Protein AF-A0A2G8L3Y7-F1 (afdb_monomer)

Sequence (265 aa):
MNGTETIDLSPLVQKRGYYIAPSMVDGVGITFVNLCRPLNPIEGTLCPPNAAVCHMKDGKPQLSLETMPILIVAITSLSPDLGDLSSLGRIDEDPQIGADGNVFIKYTNGEKCLEDAKRNISSIIQFRCQRGEEKGQPTLISYDNCTYTFEWSTYVVCPPAATTDGKGCIYRNDVMEYLFDLNALAQKTYKMNPATGKEVSLQLCGTVPAKESSECSGAAVCLKEGSSAVSLGQKSSQEFSFEGGTLRVSYSGGSACPHGRSGIG

pLDDT: mean 80.62, std 17.71, range [33.38, 97.19]

Solvent-accessible surface area (backbone atoms only — not comparable to full-atom values): 15329 Å² total; per-residue (Å²): 131,80,94,74,83,80,79,68,64,68,90,68,38,51,91,66,55,64,45,67,28,55,60,76,47,97,64,71,45,47,30,38,38,38,44,103,44,50,49,49,88,50,89,96,55,72,65,49,86,64,24,17,25,34,34,26,53,72,47,70,68,91,64,60,99,80,74,83,83,92,71,90,82,71,60,90,80,78,65,93,79,71,56,70,42,44,28,35,6,19,83,80,55,75,77,42,70,44,99,88,67,45,41,34,37,51,24,39,80,22,40,66,22,90,93,40,74,90,42,51,14,23,28,36,41,40,49,38,65,34,69,36,80,60,73,59,57,46,29,33,66,47,74,55,95,53,32,39,35,24,44,27,48,14,25,70,72,38,74,90,48,72,46,68,76,88,66,76,42,40,48,36,32,62,30,45,63,45,74,48,80,38,50,82,57,42,74,48,74,45,78,44,67,92,46,95,71,33,40,36,40,37,14,50,91,34,52,43,67,60,88,78,37,77,64,24,61,61,10,16,26,32,40,35,46,85,93,47,56,42,16,54,7,22,43,90,48,58,43,80,49,77,56,97,92,40,82,45,76,38,31,39,85,37,56,86,52,98,77,81,58,90,73,90,91

Structure (mmCIF, N/CA/C/O backbone):
data_AF-A0A2G8L3Y7-F1
#
_entry.id   AF-A0A2G8L3Y7-F1
#
loop_
_atom_site.group_PDB
_atom_site.id
_atom_site.type_symbol
_atom_site.label_atom_id
_atom_site.label_alt_id
_atom_site.label_comp_id
_atom_site.label_asym_id
_atom_site.label_entity_id
_atom_site.label_seq_id
_atom_site.pdbx_PDB_ins_code
_atom_site.Cartn_x
_atom_site.Cartn_y
_atom_site.Cartn_z
_atom_site.occupancy
_atom_site.B_iso_or_equiv
_atom_site.auth_seq_id
_atom_site.auth_comp_id
_atom_site.auth_asym_id
_atom_site.auth_atom_id
_atom_site.pdbx_PDB_model_num
ATOM 1 N N . MET A 1 1 ? 5.667 -22.820 3.999 1.00 39.72 1 MET A N 1
ATOM 2 C CA . MET A 1 1 ? 4.926 -21.544 3.985 1.00 39.72 1 MET A CA 1
ATOM 3 C C . MET A 1 1 ? 3.469 -21.879 3.721 1.00 39.72 1 MET A C 1
ATOM 5 O O . MET A 1 1 ? 3.191 -22.523 2.718 1.00 39.72 1 MET A O 1
ATOM 9 N N . ASN A 1 2 ? 2.578 -21.595 4.675 1.00 34.28 2 ASN A N 1
ATOM 10 C CA . ASN A 1 2 ? 1.141 -21.838 4.520 1.00 34.28 2 ASN A CA 1
ATOM 11 C C . ASN A 1 2 ? 0.585 -20.840 3.493 1.00 34.28 2 ASN A C 1
ATOM 13 O O . ASN A 1 2 ? 0.749 -19.636 3.656 1.00 34.28 2 ASN A O 1
ATOM 17 N N . GLY A 1 3 ? -0.016 -21.349 2.418 1.00 40.47 3 GLY A N 1
ATOM 18 C CA . GLY A 1 3 ? -0.389 -20.587 1.223 1.00 40.47 3 GLY A CA 1
ATOM 19 C C . GLY A 1 3 ? -1.645 -19.722 1.350 1.00 40.47 3 GLY A C 1
ATOM 20 O O . GLY A 1 3 ? -2.579 -19.914 0.581 1.00 40.47 3 GLY A O 1
ATOM 21 N N . THR A 1 4 ? -1.678 -18.772 2.286 1.00 51.69 4 THR A N 1
ATOM 22 C CA . THR A 1 4 ? -2.771 -17.778 2.381 1.00 51.69 4 THR A CA 1
ATOM 23 C C . THR A 1 4 ? -2.302 -16.341 2.612 1.00 51.69 4 THR A C 1
ATOM 25 O O . THR A 1 4 ? -3.139 -15.459 2.776 1.00 51.69 4 THR A O 1
ATOM 28 N N . GLU A 1 5 ? -0.996 -16.067 2.628 1.00 63.28 5 GLU A N 1
ATOM 29 C CA . GLU A 1 5 ? -0.499 -14.690 2.724 1.00 63.28 5 GLU A CA 1
ATOM 30 C C . GLU A 1 5 ? -0.587 -14.012 1.352 1.00 63.28 5 GLU A C 1
ATOM 32 O O . GLU A 1 5 ? 0.211 -14.263 0.451 1.00 63.28 5 GLU A O 1
ATOM 37 N N . THR A 1 6 ? -1.611 -13.179 1.177 1.00 74.25 6 THR A N 1
ATOM 38 C CA . THR A 1 6 ? -1.764 -12.304 0.012 1.00 74.25 6 THR A CA 1
ATOM 39 C C . THR A 1 6 ? -0.993 -11.008 0.242 1.00 74.25 6 THR A C 1
ATOM 41 O O . THR A 1 6 ? -1.177 -10.367 1.275 1.00 74.25 6 THR A O 1
ATOM 44 N N . ILE A 1 7 ? -0.170 -10.597 -0.722 1.00 83.69 7 ILE A N 1
ATOM 45 C CA . ILE A 1 7 ? 0.592 -9.343 -0.660 1.00 83.69 7 ILE A CA 1
ATOM 46 C C . ILE A 1 7 ? -0.149 -8.281 -1.473 1.00 83.69 7 ILE A C 1
ATOM 48 O O . ILE A 1 7 ? -0.337 -8.443 -2.678 1.00 83.69 7 ILE A O 1
ATOM 52 N N . ASP A 1 8 ? -0.565 -7.197 -0.819 1.00 86.12 8 ASP A N 1
ATOM 53 C CA . ASP A 1 8 ? -1.252 -6.083 -1.474 1.00 86.12 8 ASP A CA 1
ATOM 54 C C . ASP A 1 8 ? -0.277 -4.945 -1.806 1.00 86.12 8 ASP A C 1
ATOM 56 O O . ASP A 1 8 ? 0.196 -4.225 -0.928 1.00 86.12 8 ASP A O 1
ATOM 60 N N . LEU A 1 9 ? -0.002 -4.756 -3.100 1.00 90.88 9 LEU A N 1
ATOM 61 C CA . LEU A 1 9 ? 0.868 -3.689 -3.610 1.00 90.88 9 LEU A CA 1
ATOM 62 C C . LEU A 1 9 ? 0.131 -2.359 -3.845 1.00 90.88 9 LEU A C 1
ATOM 64 O O . LEU A 1 9 ? 0.763 -1.363 -4.211 1.00 90.88 9 LEU A O 1
ATOM 68 N N . SER A 1 10 ? -1.183 -2.297 -3.604 1.00 90.38 10 SER A N 1
ATOM 69 C CA . SER A 1 10 ? -1.997 -1.081 -3.755 1.00 90.38 10 SER A CA 1
ATOM 70 C C . SER A 1 10 ? -1.432 0.165 -3.053 1.00 90.38 10 SER A C 1
ATOM 72 O O . SER A 1 10 ? -1.547 1.256 -3.624 1.00 90.38 10 SER A O 1
ATOM 74 N N . PRO A 1 11 ? -0.776 0.078 -1.874 1.00 89.25 11 PRO A N 1
ATOM 75 C CA . PRO A 1 11 ? -0.165 1.243 -1.230 1.00 89.25 11 PRO A CA 1
ATOM 76 C C . PRO A 1 11 ? 0.933 1.931 -2.054 1.00 89.25 11 PRO A C 1
ATOM 78 O O . PRO A 1 11 ? 1.210 3.113 -1.817 1.00 89.25 11 PRO A O 1
ATOM 81 N N . LEU A 1 12 ? 1.550 1.217 -3.000 1.00 92.75 12 LEU A N 1
ATOM 82 C CA . LEU A 1 12 ? 2.593 1.720 -3.899 1.00 92.75 12 LEU A CA 1
ATOM 83 C C . LEU A 1 12 ? 2.031 2.238 -5.231 1.00 92.75 12 LEU A C 1
ATOM 85 O O . LEU A 1 12 ? 2.777 2.734 -6.064 1.00 92.75 12 LEU A O 1
ATOM 89 N N . VAL A 1 13 ? 0.724 2.140 -5.470 1.00 93.69 13 VAL A N 1
ATOM 90 C CA . VAL A 1 13 ? 0.108 2.626 -6.711 1.00 93.69 13 VAL A CA 1
ATOM 91 C C . VAL A 1 13 ? -0.055 4.148 -6.652 1.00 93.69 13 VAL A C 1
ATOM 93 O O . VAL A 1 13 ? -0.793 4.673 -5.811 1.00 93.69 13 VAL A O 1
ATOM 96 N N . GLN A 1 14 ? 0.556 4.885 -7.588 1.00 90.19 14 GLN A N 1
ATOM 97 C CA . GLN A 1 14 ? 0.377 6.338 -7.669 1.00 90.19 14 GLN A CA 1
ATOM 98 C C . GLN A 1 14 ? -0.938 6.678 -8.358 1.00 90.19 14 GLN A C 1
ATOM 100 O O . GLN A 1 14 ? -1.087 6.588 -9.582 1.00 90.19 14 GLN A O 1
ATOM 105 N N . LYS A 1 15 ? -1.911 7.127 -7.559 1.00 90.00 15 LYS A N 1
ATOM 106 C CA . LYS A 1 15 ? -3.178 7.670 -8.073 1.00 90.00 15 LYS A CA 1
ATOM 107 C C . LYS A 1 15 ? -3.017 9.056 -8.698 1.00 90.00 15 LYS A C 1
ATOM 109 O O . LYS A 1 15 ? -3.852 9.444 -9.511 1.00 90.00 15 LYS A O 1
ATOM 114 N N . ARG A 1 16 ? -1.970 9.785 -8.302 1.00 85.56 16 ARG A N 1
ATOM 115 C CA . ARG A 1 16 ? -1.547 11.088 -8.828 1.00 85.56 16 ARG A CA 1
ATOM 116 C C . ARG A 1 16 ? -0.018 11.087 -8.907 1.00 85.56 16 ARG A C 1
ATOM 118 O O . ARG A 1 16 ? 0.613 10.527 -8.020 1.00 85.56 16 ARG A O 1
ATOM 125 N N . GLY A 1 17 ? 0.563 11.696 -9.937 1.00 85.31 17 GLY A N 1
ATOM 126 C CA . GLY A 1 17 ? 2.020 11.722 -10.121 1.00 85.31 17 GLY A CA 1
ATOM 127 C C . GLY A 1 17 ? 2.614 10.368 -10.528 1.00 85.31 17 GLY A C 1
ATOM 128 O O . GLY A 1 17 ? 1.961 9.570 -11.201 1.00 85.31 17 GLY A O 1
ATOM 129 N N . TYR A 1 18 ? 3.864 10.130 -10.150 1.00 90.25 18 TYR A N 1
ATOM 130 C CA . TYR A 1 18 ? 4.679 8.986 -10.565 1.00 90.25 18 TYR A CA 1
ATOM 131 C C . TYR A 1 18 ? 5.884 8.849 -9.627 1.00 90.25 18 TYR A C 1
ATOM 133 O O . TYR A 1 18 ? 6.220 9.790 -8.907 1.00 90.25 18 TYR A O 1
ATOM 141 N N . TYR A 1 19 ? 6.550 7.697 -9.649 1.00 92.00 19 TYR A N 1
ATOM 142 C CA . TYR A 1 19 ? 7.871 7.551 -9.043 1.00 92.00 19 TYR A CA 1
ATOM 143 C C . TYR A 1 19 ? 8.955 7.907 -10.049 1.00 92.00 19 TYR A C 1
ATOM 145 O O . TYR A 1 19 ? 8.815 7.622 -11.237 1.00 92.00 19 TYR A O 1
ATOM 153 N N . ILE A 1 20 ? 10.043 8.492 -9.558 1.00 89.38 20 ILE A N 1
ATOM 154 C CA . ILE A 1 20 ? 11.293 8.617 -10.303 1.00 89.38 20 ILE A CA 1
ATOM 155 C C . ILE A 1 20 ? 12.181 7.458 -9.863 1.00 89.38 20 ILE A C 1
ATOM 157 O O . ILE A 1 20 ? 12.337 7.241 -8.663 1.00 89.38 20 ILE A O 1
ATOM 161 N N . ALA A 1 21 ? 12.735 6.721 -10.822 1.00 90.19 21 ALA A N 1
ATOM 162 C CA . ALA A 1 21 ? 13.678 5.646 -10.560 1.00 90.19 21 ALA A CA 1
ATOM 163 C C . ALA A 1 21 ? 15.109 6.111 -10.865 1.00 90.19 21 ALA A C 1
ATOM 165 O O . ALA A 1 21 ? 15.452 6.250 -12.046 1.00 90.19 21 ALA A O 1
ATOM 166 N N . PRO A 1 22 ? 15.948 6.364 -9.842 1.00 84.75 22 PRO A N 1
ATOM 167 C CA . PRO A 1 22 ? 17.362 6.657 -10.045 1.00 84.75 22 PRO A CA 1
ATOM 168 C C . PRO A 1 22 ? 18.069 5.486 -10.730 1.00 84.75 22 PRO A C 1
ATOM 170 O O . PRO A 1 22 ? 17.705 4.329 -10.514 1.00 84.75 22 PRO A O 1
ATOM 173 N N . SER A 1 23 ? 19.089 5.780 -11.536 1.00 83.31 23 SER A N 1
ATOM 174 C CA . SER A 1 23 ? 19.912 4.758 -12.185 1.00 83.31 23 SER A CA 1
ATOM 175 C C . SER A 1 23 ? 21.199 4.513 -11.412 1.00 83.31 23 SER A C 1
ATOM 177 O O . SER A 1 23 ? 21.946 5.451 -11.145 1.00 83.31 23 SER A O 1
ATOM 179 N N . MET A 1 24 ? 21.463 3.245 -11.093 1.00 79.94 24 MET A N 1
ATOM 180 C CA . MET A 1 24 ? 22.766 2.771 -10.605 1.00 79.94 24 MET A CA 1
ATOM 181 C C . MET A 1 24 ? 23.693 2.353 -11.754 1.00 79.94 24 MET A C 1
ATOM 183 O O . MET A 1 24 ? 24.861 2.051 -11.528 1.00 79.94 24 MET A O 1
ATOM 187 N N . VAL A 1 25 ? 23.170 2.311 -12.982 1.00 70.94 25 VAL A N 1
ATOM 188 C CA . VAL A 1 25 ? 23.925 2.047 -14.209 1.00 70.94 25 VAL A CA 1
ATOM 189 C C . VAL A 1 25 ? 24.298 3.396 -14.823 1.00 70.94 25 VAL A C 1
ATOM 191 O O . VAL A 1 25 ? 23.430 4.267 -14.936 1.00 70.94 25 VAL A O 1
ATOM 194 N N . ASP A 1 26 ? 25.565 3.584 -15.198 1.00 55.31 26 ASP A N 1
ATOM 195 C CA . ASP A 1 26 ? 26.056 4.827 -15.805 1.00 55.31 26 ASP A CA 1
ATOM 196 C C . ASP A 1 26 ? 25.200 5.217 -17.025 1.00 55.31 26 ASP A C 1
ATOM 198 O O . ASP A 1 26 ? 25.191 4.536 -18.050 1.00 55.31 26 ASP A O 1
ATOM 202 N N . GLY A 1 27 ? 24.445 6.312 -16.901 1.00 59.56 27 GLY A N 1
ATOM 203 C CA . GLY A 1 27 ? 23.528 6.785 -17.936 1.00 59.56 27 GLY A CA 1
ATOM 204 C C . GLY A 1 27 ? 22.678 7.960 -17.455 1.00 59.56 27 GLY A C 1
ATOM 205 O O . GLY A 1 27 ? 21.934 7.854 -16.483 1.00 59.56 27 GLY A O 1
ATOM 206 N N . VAL A 1 28 ? 22.796 9.102 -18.133 1.00 59.38 28 VAL A N 1
ATOM 207 C CA . VAL A 1 28 ? 22.043 10.332 -17.841 1.00 59.38 28 VAL A CA 1
ATOM 208 C C . VAL A 1 28 ? 20.642 10.203 -18.445 1.00 59.38 28 VAL A C 1
ATOM 210 O O . VAL A 1 28 ? 20.387 10.644 -19.562 1.00 59.38 28 VAL A O 1
ATOM 213 N N . GLY A 1 29 ? 19.735 9.550 -17.723 1.00 69.00 29 GLY A N 1
ATOM 214 C CA . GLY A 1 29 ? 18.331 9.447 -18.114 1.00 69.00 29 GLY A CA 1
ATOM 215 C C . GLY A 1 29 ? 17.416 9.347 -16.901 1.00 69.00 29 GLY A C 1
ATOM 216 O O . GLY A 1 29 ? 17.782 8.769 -15.878 1.00 69.00 29 GLY A O 1
ATOM 217 N N . ILE A 1 30 ? 16.223 9.931 -17.004 1.00 77.94 30 ILE A N 1
ATOM 218 C CA . ILE A 1 30 ? 15.225 9.923 -15.928 1.00 77.94 30 ILE A CA 1
ATOM 219 C C . ILE A 1 30 ? 14.159 8.894 -16.282 1.00 77.94 30 ILE A C 1
ATOM 221 O O . ILE A 1 30 ? 13.549 8.969 -17.349 1.00 77.94 30 ILE A O 1
ATOM 225 N N . THR A 1 31 ? 13.921 7.941 -15.382 1.00 87.38 31 THR A N 1
ATOM 226 C CA . THR A 1 31 ? 12.883 6.926 -15.567 1.00 87.38 31 THR A CA 1
ATOM 227 C C . THR A 1 31 ? 11.709 7.195 -14.641 1.00 87.38 31 THR A C 1
ATOM 229 O O . THR A 1 31 ? 11.889 7.389 -13.440 1.00 87.38 31 THR A O 1
ATOM 232 N N . PHE A 1 32 ? 10.507 7.170 -15.201 1.00 91.12 32 PHE A N 1
ATOM 233 C CA . PHE A 1 32 ? 9.248 7.314 -14.490 1.00 91.12 32 PHE A CA 1
ATOM 234 C C . PHE A 1 32 ? 8.541 5.968 -14.408 1.00 91.12 32 PHE A C 1
ATOM 236 O O . PHE A 1 32 ? 8.448 5.242 -15.402 1.00 91.12 32 PHE A O 1
ATOM 243 N N . VAL A 1 33 ? 8.028 5.649 -13.224 1.00 93.94 33 VAL A N 1
ATOM 244 C CA . VAL A 1 33 ? 7.410 4.355 -12.922 1.00 93.94 33 VAL A CA 1
ATOM 245 C C . VAL A 1 33 ? 6.074 4.566 -12.219 1.00 93.94 33 VAL A C 1
ATOM 247 O O . VAL A 1 33 ? 5.949 5.395 -11.313 1.00 93.94 33 VAL A O 1
ATOM 250 N N . ASN A 1 34 ? 5.074 3.781 -12.607 1.00 94.38 34 ASN A N 1
ATOM 251 C CA . ASN A 1 34 ? 3.876 3.543 -11.810 1.00 94.38 34 ASN A CA 1
ATOM 252 C C . ASN A 1 34 ? 3.645 2.035 -11.636 1.00 94.38 34 ASN A C 1
ATOM 254 O O . ASN A 1 34 ? 4.204 1.226 -12.374 1.00 94.38 34 ASN A O 1
ATOM 258 N N . LEU A 1 35 ? 2.825 1.669 -10.652 1.00 93.88 35 LEU A N 1
ATOM 259 C CA . LEU A 1 35 ? 2.487 0.283 -10.331 1.00 93.88 35 LEU A CA 1
ATOM 260 C C . LEU A 1 35 ? 1.049 -0.045 -10.699 1.00 93.88 35 LEU A C 1
ATOM 262 O O . LEU A 1 35 ? 0.155 0.726 -10.368 1.00 93.88 35 LEU A O 1
ATOM 266 N N . CYS A 1 36 ? 0.825 -1.202 -11.328 1.00 91.75 36 CYS A N 1
ATOM 267 C CA . CYS A 1 36 ? -0.504 -1.782 -11.597 1.00 91.75 36 CYS A CA 1
ATOM 268 C C . CYS A 1 36 ? -1.502 -0.852 -12.324 1.00 91.75 36 CYS A C 1
ATOM 270 O O . CYS A 1 36 ? -2.703 -1.114 -12.357 1.00 91.75 36 CYS A O 1
ATOM 272 N N . ARG A 1 37 ? -1.026 0.256 -12.899 1.00 93.56 37 ARG A N 1
ATOM 273 C CA . ARG A 1 37 ? -1.785 1.206 -13.718 1.00 93.56 37 ARG A CA 1
ATOM 274 C C . ARG A 1 37 ? -0.830 2.026 -14.591 1.00 93.56 37 ARG A C 1
ATOM 276 O O . ARG A 1 37 ? 0.333 2.192 -14.208 1.00 93.56 37 ARG A O 1
ATOM 283 N N . PRO A 1 38 ? -1.292 2.560 -15.731 1.00 94.06 38 PRO A N 1
ATOM 284 C CA . PRO A 1 38 ? -0.479 3.460 -16.535 1.00 94.06 38 PRO A CA 1
ATOM 285 C C . PRO A 1 38 ? 0.032 4.665 -15.739 1.00 94.06 38 PRO A C 1
ATOM 287 O O . PRO A 1 38 ? -0.554 5.074 -14.724 1.00 94.06 38 PRO A O 1
ATOM 290 N N . LEU A 1 39 ? 1.118 5.260 -16.225 1.00 91.69 39 LEU A N 1
ATOM 291 C CA . LEU A 1 39 ? 1.618 6.534 -15.729 1.00 91.69 39 LEU A CA 1
ATOM 292 C C . LEU A 1 39 ? 0.518 7.591 -15.809 1.00 91.69 39 LEU A C 1
ATOM 294 O O . LEU A 1 39 ? -0.228 7.681 -16.786 1.00 91.69 39 LEU A O 1
ATOM 298 N N . ASN A 1 40 ? 0.416 8.394 -14.753 1.00 88.88 40 ASN A N 1
ATOM 299 C CA . ASN A 1 40 ? -0.399 9.597 -14.817 1.00 88.88 40 ASN A CA 1
ATOM 300 C C . ASN A 1 40 ? 0.270 10.605 -15.769 1.00 88.88 40 ASN A C 1
ATOM 302 O O . ASN A 1 40 ? 1.488 10.531 -15.953 1.00 88.88 40 ASN A O 1
ATOM 306 N N . PRO A 1 41 ? -0.494 11.548 -16.352 1.00 82.44 41 PRO A N 1
ATOM 307 C CA . PRO A 1 41 ? 0.077 12.599 -17.186 1.00 82.44 41 PRO A CA 1
ATOM 308 C C . PRO A 1 41 ? 1.224 13.315 -16.471 1.00 82.44 41 PRO A C 1
ATOM 310 O O . PRO A 1 41 ? 1.110 13.664 -15.294 1.00 82.44 41 PRO A O 1
ATOM 313 N N . ILE A 1 42 ? 2.320 13.512 -17.195 1.00 77.31 42 ILE A N 1
ATOM 314 C CA . ILE A 1 42 ? 3.513 14.201 -16.716 1.00 77.31 42 ILE A CA 1
ATOM 315 C C . ILE A 1 42 ? 3.482 15.602 -17.321 1.00 77.31 42 ILE A C 1
ATOM 317 O O . ILE A 1 42 ? 3.323 15.753 -18.530 1.00 77.31 42 ILE A O 1
ATOM 321 N N . GLU A 1 43 ? 3.572 16.640 -16.492 1.00 71.88 43 GLU A N 1
ATOM 322 C CA . GLU A 1 43 ? 3.513 18.010 -17.000 1.00 71.88 43 GLU A CA 1
ATOM 323 C C . GLU A 1 43 ? 4.680 18.295 -17.949 1.00 71.88 43 GLU A C 1
ATOM 325 O O . GLU A 1 43 ? 5.835 17.982 -17.665 1.00 71.88 43 GLU A O 1
ATOM 330 N N . GLY A 1 44 ? 4.358 18.887 -19.098 1.00 65.00 44 GLY A N 1
ATOM 331 C CA . GLY A 1 44 ? 5.333 19.231 -20.126 1.00 65.00 44 GLY A CA 1
ATOM 332 C C . GLY A 1 44 ? 5.794 18.061 -20.995 1.00 65.00 44 GLY A C 1
ATOM 333 O O . GLY A 1 44 ? 6.449 18.323 -21.994 1.00 65.00 44 GLY A O 1
ATOM 334 N N . THR A 1 45 ? 5.442 16.806 -20.689 1.00 67.94 45 THR A N 1
ATOM 335 C CA . THR A 1 45 ? 5.926 15.647 -21.451 1.00 67.94 45 THR A CA 1
ATOM 336 C C . THR A 1 45 ? 4.802 14.706 -21.897 1.00 67.94 45 THR A C 1
ATOM 338 O O . THR A 1 45 ? 3.701 14.705 -21.346 1.00 67.94 45 THR A O 1
ATOM 341 N N . LEU A 1 46 ? 5.066 13.889 -22.923 1.00 71.69 46 LEU A N 1
ATOM 342 C CA . LEU A 1 46 ? 4.118 12.899 -23.438 1.00 71.69 46 LEU A CA 1
ATOM 343 C C . LEU A 1 46 ? 4.763 11.513 -23.446 1.00 71.69 46 LEU A C 1
ATOM 345 O O . LEU A 1 46 ? 5.354 11.098 -24.437 1.00 71.69 46 LEU A O 1
ATOM 349 N N . CYS A 1 47 ? 4.627 10.776 -22.342 1.00 81.88 47 CYS A N 1
ATOM 350 C CA . CYS A 1 47 ? 4.903 9.342 -22.372 1.00 81.88 47 CYS A CA 1
ATOM 351 C C . CYS A 1 47 ? 3.910 8.631 -23.303 1.00 81.88 47 CYS A C 1
ATOM 353 O O . CYS A 1 47 ? 2.725 8.992 -23.316 1.00 81.88 47 CYS A O 1
ATOM 355 N N . PRO A 1 48 ? 4.344 7.587 -24.031 1.00 88.44 48 PRO A N 1
ATOM 356 C CA . PRO A 1 48 ? 3.452 6.820 -24.881 1.00 88.44 48 PRO A CA 1
ATOM 357 C C . PRO A 1 48 ? 2.220 6.320 -24.106 1.00 88.44 48 PRO A C 1
ATOM 359 O O . PRO A 1 48 ? 2.358 5.883 -22.956 1.00 88.44 48 PRO A O 1
ATOM 362 N N . PRO A 1 49 ? 1.018 6.344 -24.711 1.00 87.00 49 PRO A N 1
ATOM 363 C CA . PRO A 1 49 ? -0.205 5.919 -24.042 1.00 87.00 49 PRO A CA 1
ATOM 364 C C . PRO A 1 49 ? -0.086 4.523 -23.427 1.00 87.00 49 PRO A C 1
ATOM 366 O O . PRO A 1 49 ? 0.499 3.612 -24.017 1.00 87.00 49 PRO A O 1
ATOM 369 N N . ASN A 1 50 ? -0.682 4.357 -22.246 1.00 90.62 50 ASN A N 1
ATOM 370 C CA . ASN A 1 50 ? -0.695 3.114 -21.467 1.00 90.62 50 ASN A CA 1
ATOM 371 C C . ASN A 1 50 ? 0.680 2.617 -20.979 1.00 90.62 50 ASN A C 1
ATOM 373 O O . ASN A 1 50 ? 0.763 1.523 -20.421 1.00 90.62 50 ASN A O 1
ATOM 377 N N . ALA A 1 51 ? 1.755 3.397 -21.140 1.00 93.56 51 ALA A N 1
ATOM 378 C CA . ALA A 1 51 ? 3.044 3.082 -20.534 1.00 93.56 51 ALA A CA 1
ATOM 379 C C . ALA A 1 51 ? 2.946 3.106 -19.001 1.00 93.56 51 ALA A C 1
ATOM 381 O O . ALA A 1 51 ? 2.457 4.073 -18.420 1.00 93.56 51 ALA A O 1
ATOM 382 N N . ALA A 1 52 ? 3.437 2.053 -18.348 1.00 95.00 52 ALA A N 1
ATOM 383 C CA . ALA A 1 52 ? 3.629 2.010 -16.895 1.00 95.00 52 ALA A CA 1
ATOM 384 C C . ALA A 1 52 ? 5.060 2.406 -16.505 1.00 95.00 52 ALA A C 1
ATOM 386 O O . ALA A 1 52 ? 5.288 2.938 -15.419 1.00 95.00 52 ALA A O 1
ATOM 387 N N . VAL A 1 53 ? 6.007 2.182 -17.421 1.00 94.62 53 VAL A N 1
ATOM 388 C CA . VAL A 1 53 ? 7.407 2.588 -17.299 1.00 94.62 53 VAL A CA 1
ATOM 389 C C . VAL A 1 53 ? 7.798 3.392 -18.534 1.00 94.62 53 VAL A C 1
ATOM 391 O O . VAL A 1 53 ? 7.519 2.992 -19.672 1.00 94.62 53 VAL A O 1
ATOM 394 N N . CYS A 1 54 ? 8.425 4.540 -18.309 1.00 90.94 54 CYS A N 1
ATOM 395 C CA . CYS A 1 54 ? 8.762 5.502 -19.349 1.00 90.94 54 CYS A CA 1
ATOM 396 C C . CYS A 1 54 ? 10.115 6.147 -19.049 1.00 90.94 54 CYS A C 1
ATOM 398 O O . CYS A 1 54 ? 10.391 6.482 -17.900 1.00 90.94 54 CYS A O 1
ATOM 400 N N . HIS A 1 55 ? 10.959 6.307 -20.061 1.00 86.31 55 HIS A N 1
ATOM 401 C CA . HIS A 1 55 ? 12.335 6.759 -19.899 1.00 86.31 55 HIS A CA 1
ATOM 402 C C . HIS A 1 55 ? 12.640 7.953 -20.792 1.00 86.31 55 HIS A C 1
ATOM 404 O O . HIS A 1 55 ? 12.366 7.928 -21.989 1.00 86.31 55 HIS A O 1
ATOM 410 N N . MET A 1 56 ? 13.238 8.980 -20.199 1.00 78.50 56 MET A N 1
ATOM 411 C CA . MET A 1 56 ? 13.694 10.179 -20.886 1.00 78.50 56 MET A CA 1
ATOM 412 C C . MET A 1 56 ? 15.187 10.052 -21.186 1.00 78.50 56 MET A C 1
ATOM 414 O O . MET A 1 56 ? 16.006 10.124 -20.264 1.00 78.50 56 MET A O 1
ATOM 418 N N . LYS A 1 57 ? 15.537 9.879 -22.466 1.00 65.75 57 LYS A N 1
ATOM 419 C CA . LYS A 1 57 ? 16.933 9.928 -22.927 1.00 65.75 57 LYS A CA 1
ATOM 420 C C . LYS A 1 57 ? 17.407 11.387 -22.931 1.00 65.75 57 LYS A C 1
ATOM 422 O O . LYS A 1 57 ? 16.658 12.271 -23.333 1.00 65.75 57 LYS A O 1
ATOM 427 N N . ASP A 1 58 ? 18.616 11.641 -22.428 1.00 57.03 58 ASP A N 1
ATOM 428 C CA . ASP A 1 58 ? 19.253 12.970 -22.344 1.00 57.03 58 ASP A CA 1
ATOM 429 C C . ASP A 1 58 ? 18.547 14.019 -21.461 1.00 57.03 58 ASP A C 1
ATOM 431 O O . ASP A 1 58 ? 18.828 15.220 -21.536 1.00 57.03 58 ASP A O 1
ATOM 435 N N . GLY A 1 59 ? 17.675 13.581 -20.550 1.00 46.62 59 GLY A N 1
ATOM 436 C CA . GLY A 1 59 ? 17.060 14.453 -19.554 1.00 46.62 59 GLY A CA 1
ATOM 437 C C . GLY A 1 59 ? 18.078 14.948 -18.525 1.00 46.62 59 GLY A C 1
ATOM 438 O O . GLY A 1 59 ? 18.186 14.383 -17.440 1.00 46.62 59 GLY A O 1
ATOM 439 N N . LYS A 1 60 ? 18.794 16.044 -18.808 1.00 37.69 60 LYS A N 1
ATOM 440 C CA . LYS A 1 60 ? 19.260 16.913 -17.720 1.00 37.69 60 LYS A CA 1
ATOM 441 C C . LYS A 1 60 ? 18.001 17.484 -17.073 1.00 37.69 60 LYS A C 1
ATOM 443 O O . LYS A 1 60 ? 17.246 18.163 -17.774 1.00 37.69 60 LYS A O 1
ATOM 448 N N . PRO A 1 61 ? 17.744 17.278 -15.772 1.00 40.97 61 PRO A N 1
ATOM 449 C CA . PRO A 1 61 ? 16.782 18.133 -15.120 1.00 40.97 61 PRO A CA 1
ATOM 450 C C . PRO A 1 61 ? 17.332 19.558 -15.257 1.00 40.97 61 PRO A C 1
ATOM 452 O O . PRO A 1 61 ? 18.350 19.893 -14.665 1.00 40.97 61 PRO A O 1
ATOM 455 N N . GLN A 1 62 ? 16.630 20.437 -15.970 1.00 38.34 62 GLN A N 1
ATOM 456 C CA . GLN A 1 62 ? 16.681 21.875 -15.667 1.00 38.34 62 GLN A CA 1
ATOM 457 C C . GLN A 1 62 ? 16.004 22.163 -14.305 1.00 38.34 62 GLN A C 1
ATOM 459 O O . GLN A 1 62 ? 15.578 23.278 -14.038 1.00 38.34 62 GLN A O 1
ATOM 464 N N . LEU A 1 63 ? 15.890 21.159 -13.429 1.00 41.09 63 LEU A N 1
ATOM 465 C CA . LEU A 1 63 ? 15.785 21.333 -11.993 1.00 41.09 63 LEU A CA 1
ATOM 466 C C . LEU A 1 63 ? 17.208 21.261 -11.441 1.00 41.09 63 LEU A C 1
ATOM 468 O O . LEU A 1 63 ? 17.666 20.213 -10.981 1.00 41.09 63 LEU A O 1
ATOM 472 N N . SER A 1 64 ? 17.913 22.392 -11.471 1.00 34.41 64 SER A N 1
ATOM 473 C CA . SER A 1 64 ? 18.881 22.626 -10.408 1.00 34.41 64 SER A CA 1
ATOM 474 C C . SER A 1 64 ? 18.126 22.512 -9.082 1.00 34.41 64 SER A C 1
ATOM 476 O O . SER A 1 64 ? 16.987 22.965 -8.945 1.00 34.41 64 SER A O 1
ATOM 478 N N . LEU A 1 65 ? 18.757 21.862 -8.113 1.00 40.78 65 LEU A N 1
ATOM 479 C CA . LEU A 1 65 ? 18.208 21.501 -6.808 1.00 40.78 65 LEU A CA 1
ATOM 480 C C . LEU A 1 65 ? 17.886 22.717 -5.903 1.00 40.78 65 LEU A C 1
ATOM 482 O O . LEU A 1 65 ? 17.815 22.573 -4.689 1.00 40.78 65 LEU A O 1
ATOM 486 N N . GLU A 1 66 ? 17.696 23.913 -6.467 1.00 36.00 66 GLU A N 1
ATOM 487 C CA . GLU A 1 66 ? 17.562 25.171 -5.724 1.00 36.00 66 GLU A CA 1
ATOM 488 C C . GLU A 1 66 ? 16.397 26.069 -6.175 1.00 36.00 66 GLU A C 1
ATOM 490 O O . GLU A 1 66 ? 16.352 27.238 -5.802 1.00 36.00 66 GLU A O 1
ATOM 495 N N . THR A 1 67 ? 15.425 25.598 -6.968 1.00 37.53 67 THR A N 1
ATOM 496 C CA . THR A 1 67 ? 14.332 26.495 -7.409 1.00 37.53 67 THR A CA 1
ATOM 497 C C . THR A 1 67 ? 12.946 25.854 -7.355 1.00 37.53 67 THR A C 1
ATOM 499 O O . THR A 1 67 ? 12.368 25.444 -8.355 1.00 37.53 67 THR A O 1
ATOM 502 N N . MET A 1 68 ? 12.369 25.829 -6.154 1.00 40.91 68 MET A N 1
ATOM 503 C CA . MET A 1 68 ? 10.922 25.994 -5.965 1.00 40.91 68 MET A CA 1
ATOM 504 C C . MET A 1 68 ? 10.630 27.463 -5.624 1.00 40.91 68 MET A C 1
ATOM 506 O O . MET A 1 68 ? 11.470 28.079 -4.970 1.00 40.91 68 MET A O 1
ATOM 510 N N . PRO A 1 69 ? 9.415 27.999 -5.840 1.00 48.16 69 PRO A N 1
ATOM 511 C CA . PRO A 1 69 ? 8.472 27.905 -6.956 1.00 48.16 69 PRO A CA 1
ATOM 512 C C . PRO A 1 69 ? 8.591 29.179 -7.839 1.00 48.16 69 PRO A C 1
ATOM 514 O O . PRO A 1 69 ? 9.397 30.050 -7.546 1.00 48.16 69 PRO A O 1
ATOM 517 N N . ILE A 1 70 ? 7.745 29.355 -8.862 1.00 39.03 70 ILE A N 1
ATOM 518 C CA . ILE A 1 70 ? 7.721 30.498 -9.814 1.00 39.03 70 ILE A CA 1
ATOM 519 C C . ILE A 1 70 ? 8.639 30.300 -11.035 1.00 39.03 70 ILE A C 1
ATOM 521 O O . ILE A 1 70 ? 9.634 30.994 -11.159 1.00 39.03 70 ILE A O 1
ATOM 525 N N . LEU A 1 71 ? 8.278 29.410 -11.974 1.00 33.38 71 LEU A N 1
ATOM 526 C CA . LEU A 1 71 ? 8.389 29.683 -13.427 1.00 33.38 71 LEU A CA 1
ATOM 527 C C . LEU A 1 71 ? 7.760 28.571 -14.298 1.00 33.38 71 LEU A C 1
ATOM 529 O O . LEU A 1 71 ? 8.386 28.077 -15.227 1.00 33.38 71 LEU A O 1
ATOM 533 N N . ILE A 1 72 ? 6.507 28.173 -14.058 1.00 40.47 72 ILE A N 1
ATOM 534 C CA . ILE A 1 72 ? 5.813 27.247 -14.988 1.00 40.47 72 ILE A CA 1
ATOM 535 C C . ILE A 1 72 ? 5.246 27.989 -16.224 1.00 40.47 72 ILE A C 1
ATOM 537 O O . ILE A 1 72 ? 4.736 27.374 -17.150 1.00 40.47 72 ILE A O 1
ATOM 541 N N . VAL A 1 73 ? 5.385 29.319 -16.311 1.00 36.62 73 VAL A N 1
ATOM 542 C CA . VAL A 1 73 ? 4.731 30.113 -17.374 1.00 36.62 73 VAL A CA 1
ATOM 543 C C . VAL A 1 73 ? 5.673 30.537 -18.516 1.00 36.62 73 VAL A C 1
ATOM 545 O O . VAL A 1 73 ? 5.192 30.975 -19.554 1.00 36.62 73 VAL A O 1
ATOM 548 N N . ALA A 1 74 ? 7.000 30.387 -18.399 1.00 33.47 74 ALA A N 1
ATOM 549 C CA . ALA A 1 74 ? 7.928 30.922 -19.414 1.00 33.47 74 ALA A CA 1
ATOM 550 C C . ALA A 1 74 ? 8.622 29.880 -20.312 1.00 33.47 74 ALA A C 1
ATOM 552 O O . ALA A 1 74 ? 9.269 30.272 -21.279 1.00 33.47 74 ALA A O 1
ATOM 553 N N . ILE A 1 75 ? 8.512 28.576 -20.032 1.00 41.12 75 ILE A N 1
ATOM 554 C CA . ILE A 1 75 ? 9.309 27.555 -20.746 1.00 41.12 75 ILE A CA 1
ATOM 555 C C . ILE A 1 75 ? 8.532 26.902 -21.904 1.00 41.12 75 ILE A C 1
ATOM 557 O O . ILE A 1 75 ? 9.135 26.338 -22.812 1.00 41.12 75 ILE A O 1
ATOM 561 N N . THR A 1 76 ? 7.204 27.056 -21.971 1.00 40.06 76 THR A N 1
ATOM 562 C CA . THR A 1 76 ? 6.392 26.495 -23.069 1.00 40.06 76 THR A CA 1
ATOM 563 C C . THR A 1 76 ? 6.596 27.195 -24.420 1.00 40.06 76 THR A C 1
ATOM 565 O O . THR A 1 76 ? 5.964 26.803 -25.397 1.00 40.06 76 THR A O 1
ATOM 568 N N . SER A 1 77 ? 7.443 28.229 -24.508 1.00 40.28 77 SER A N 1
ATOM 569 C CA . SER A 1 77 ? 7.634 29.027 -25.728 1.00 40.28 77 SER A CA 1
ATOM 570 C C . SER A 1 77 ? 9.027 28.950 -26.368 1.00 40.28 77 SER A C 1
ATOM 572 O O . SER A 1 77 ? 9.206 29.566 -27.417 1.00 40.28 77 SER A O 1
ATOM 574 N N . LEU A 1 78 ? 10.008 28.218 -25.811 1.00 40.44 78 LEU A N 1
ATOM 575 C CA . LEU A 1 78 ? 11.400 28.297 -26.306 1.00 40.44 78 LEU A CA 1
ATOM 576 C C . LEU A 1 78 ? 12.156 26.980 -26.559 1.00 40.44 78 LEU A C 1
ATOM 578 O O . LEU A 1 78 ? 13.321 27.045 -26.943 1.00 40.44 78 LEU A O 1
ATOM 582 N N . SER A 1 79 ? 11.556 25.793 -26.444 1.00 42.31 79 SER A N 1
ATOM 583 C CA . SER A 1 79 ? 12.185 24.554 -26.952 1.00 42.31 79 SER A CA 1
ATOM 584 C C . SER A 1 79 ? 11.133 23.478 -27.250 1.00 42.31 79 SER A C 1
ATOM 586 O O . SER A 1 79 ? 10.555 22.942 -26.309 1.00 42.31 79 SER A O 1
ATOM 588 N N . PRO A 1 80 ? 10.849 23.163 -28.527 1.00 44.72 80 PRO A N 1
ATOM 589 C CA . PRO A 1 80 ? 9.892 22.116 -28.891 1.00 44.72 80 PRO A CA 1
ATOM 590 C C . PRO A 1 80 ? 10.440 20.686 -28.729 1.00 44.72 80 PRO A C 1
ATOM 592 O O . PRO A 1 80 ? 9.652 19.748 -28.772 1.00 44.72 80 PRO A O 1
ATOM 595 N N . ASP A 1 81 ? 11.741 20.509 -28.484 1.00 45.53 81 ASP A N 1
ATOM 596 C CA . ASP A 1 81 ? 12.368 19.188 -28.371 1.00 45.53 81 ASP A CA 1
ATOM 597 C C . ASP A 1 81 ? 12.665 18.843 -26.908 1.00 45.53 81 ASP A C 1
ATOM 599 O O . ASP A 1 81 ? 13.802 18.875 -26.435 1.00 45.53 81 ASP A O 1
ATOM 603 N N . LEU A 1 82 ? 11.608 18.529 -26.161 1.00 51.53 82 LEU A N 1
ATOM 604 C CA . LEU A 1 82 ? 11.752 17.739 -24.945 1.00 51.53 82 LEU A CA 1
ATOM 605 C C . LEU A 1 82 ? 12.066 16.302 -25.390 1.00 51.53 82 LEU A C 1
ATOM 607 O O . LEU A 1 82 ? 11.315 15.749 -26.190 1.00 51.53 82 LEU A O 1
ATOM 611 N N . GLY A 1 83 ? 13.196 15.743 -24.943 1.00 53.59 83 GLY A N 1
ATOM 612 C CA . GLY A 1 83 ? 13.728 14.463 -25.428 1.00 53.59 83 GLY A CA 1
ATOM 613 C C . GLY A 1 83 ? 12.675 13.352 -25.520 1.00 53.59 83 GLY A C 1
ATOM 614 O O . GLY A 1 83 ? 11.820 13.227 -24.641 1.00 53.59 83 GLY A O 1
ATOM 615 N N . ASP A 1 84 ? 12.744 12.569 -26.600 1.00 65.19 84 ASP A N 1
ATOM 616 C CA . ASP A 1 84 ? 11.781 11.513 -26.918 1.00 65.19 84 ASP A CA 1
ATOM 617 C C . ASP A 1 84 ? 11.652 10.529 -25.742 1.00 65.19 84 ASP A C 1
ATOM 619 O O . ASP A 1 84 ? 12.641 9.970 -25.248 1.00 65.19 84 ASP A O 1
ATOM 623 N N . LEU A 1 85 ? 10.428 10.379 -25.238 1.00 76.94 85 LEU A N 1
ATOM 624 C CA . LEU A 1 85 ? 10.126 9.534 -24.091 1.00 76.94 85 LEU A CA 1
ATOM 625 C C . LEU A 1 85 ? 9.835 8.129 -24.581 1.00 76.94 85 LEU A C 1
ATOM 627 O O . LEU A 1 85 ? 8.764 7.858 -25.117 1.00 76.94 85 LEU A O 1
ATOM 631 N N . SER A 1 86 ? 10.764 7.219 -24.313 1.00 87.75 86 SER A N 1
ATOM 632 C CA . SER A 1 86 ? 10.607 5.828 -24.702 1.00 87.75 86 SER A CA 1
ATOM 633 C C . SER A 1 86 ? 9.795 5.059 -23.675 1.00 87.75 86 SER A C 1
ATOM 635 O O . SER A 1 86 ? 10.112 5.052 -22.480 1.00 87.75 86 SER A O 1
ATOM 637 N N . SER A 1 87 ? 8.775 4.330 -24.121 1.00 92.62 87 SER A N 1
ATOM 638 C CA . SER A 1 87 ? 8.122 3.379 -23.225 1.00 92.62 87 SER A CA 1
ATOM 639 C C . SER A 1 87 ? 8.982 2.139 -22.985 1.00 92.62 87 SER A C 1
ATOM 641 O O . SER A 1 87 ? 9.366 1.449 -23.926 1.00 92.62 87 SER A O 1
ATOM 643 N N . LEU A 1 88 ? 9.196 1.798 -21.713 1.00 93.50 88 LEU A N 1
ATOM 644 C CA . LEU A 1 88 ? 9.928 0.594 -21.307 1.00 93.50 88 LEU A CA 1
ATOM 645 C C . LEU A 1 88 ? 9.012 -0.569 -20.892 1.00 93.50 88 LEU A C 1
ATOM 647 O O . LEU A 1 88 ? 9.494 -1.627 -20.488 1.00 93.50 88 LEU A O 1
ATOM 651 N N . GLY A 1 89 ? 7.694 -0.379 -20.961 1.00 94.75 89 GLY 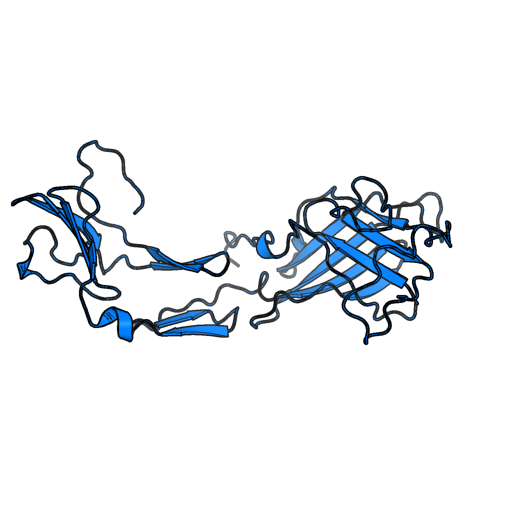A N 1
ATOM 652 C CA . GLY A 1 89 ? 6.729 -1.432 -20.667 1.00 94.75 89 GLY A CA 1
ATOM 653 C C . GLY A 1 89 ? 5.320 -0.933 -20.347 1.00 94.75 89 GLY A C 1
ATOM 654 O O . GLY A 1 89 ? 5.094 0.219 -19.957 1.00 94.75 89 GLY A O 1
ATOM 655 N N . ARG A 1 90 ? 4.367 -1.845 -20.519 1.00 95.81 90 ARG A N 1
ATOM 656 C CA . ARG A 1 90 ? 2.928 -1.743 -20.258 1.00 95.81 90 ARG A CA 1
ATOM 657 C C . ARG A 1 90 ? 2.506 -2.851 -19.306 1.00 95.81 90 ARG A C 1
ATOM 659 O O . ARG A 1 90 ? 3.228 -3.826 -19.113 1.00 95.81 90 ARG A O 1
ATOM 666 N N . ILE A 1 91 ? 1.349 -2.666 -18.682 1.00 92.88 91 ILE A N 1
ATOM 667 C CA . ILE A 1 91 ? 0.781 -3.657 -17.766 1.00 92.88 91 ILE A CA 1
ATOM 668 C C . ILE A 1 91 ? 0.100 -4.734 -18.586 1.00 92.88 91 ILE A C 1
ATOM 670 O O . ILE A 1 91 ? -0.956 -4.484 -19.159 1.00 92.88 91 ILE A O 1
ATOM 674 N N . ASP A 1 92 ? 0.715 -5.908 -18.602 1.00 88.25 92 ASP A N 1
ATOM 675 C CA . ASP A 1 92 ? 0.192 -7.086 -19.292 1.00 88.25 92 ASP A CA 1
ATOM 676 C C . ASP A 1 92 ? 0.069 -8.301 -18.355 1.00 88.25 92 ASP A C 1
ATOM 678 O O . ASP A 1 92 ? -0.691 -9.221 -18.645 1.00 88.25 92 ASP A O 1
ATOM 682 N N . GLU A 1 93 ? 0.787 -8.303 -17.225 1.00 87.44 93 GLU A N 1
ATOM 683 C CA . GLU A 1 93 ? 0.826 -9.399 -16.254 1.00 87.44 93 GLU A CA 1
ATOM 684 C C . GLU A 1 93 ? 0.540 -8.878 -14.832 1.00 87.44 93 GLU A C 1
ATOM 686 O O . GLU A 1 93 ? 0.927 -7.760 -14.476 1.00 87.44 93 GLU A O 1
ATOM 691 N N . ASP A 1 94 ? -0.118 -9.704 -14.016 1.00 90.19 94 ASP A N 1
ATOM 692 C CA . ASP A 1 94 ? -0.319 -9.447 -12.586 1.00 90.19 94 ASP A CA 1
ATOM 693 C C . ASP A 1 94 ? 0.993 -9.631 -11.791 1.00 90.19 94 ASP A C 1
ATOM 695 O O . ASP A 1 94 ? 1.910 -10.312 -12.264 1.00 90.19 94 ASP A O 1
ATOM 699 N N . PRO A 1 95 ? 1.110 -9.060 -10.573 1.00 92.00 95 PRO A N 1
ATOM 700 C CA . PRO A 1 95 ? 2.236 -9.327 -9.679 1.00 92.00 95 PRO A CA 1
ATOM 701 C C . PRO A 1 95 ? 2.398 -10.822 -9.373 1.00 92.00 95 PRO A C 1
ATOM 703 O O . PRO A 1 95 ? 1.422 -11.530 -9.132 1.00 92.00 95 PRO A O 1
ATOM 706 N N . GLN A 1 96 ? 3.643 -11.293 -9.341 1.00 91.50 96 GLN A N 1
ATOM 707 C CA . GLN A 1 96 ? 3.990 -12.702 -9.155 1.00 91.50 96 GLN A CA 1
ATOM 708 C C . GLN A 1 96 ? 4.890 -12.889 -7.931 1.00 91.50 96 GLN A C 1
ATOM 710 O O . GLN A 1 96 ? 5.645 -11.994 -7.550 1.00 91.50 96 GLN A O 1
ATOM 715 N N . ILE A 1 97 ? 4.817 -14.078 -7.329 1.00 89.19 97 ILE A N 1
ATOM 716 C CA . ILE A 1 97 ? 5.714 -14.520 -6.256 1.00 89.19 97 ILE A CA 1
ATOM 717 C C . ILE A 1 97 ? 6.578 -15.647 -6.821 1.00 89.19 97 ILE A C 1
ATOM 719 O O . ILE A 1 97 ? 6.062 -16.684 -7.242 1.00 89.19 97 ILE A O 1
ATOM 723 N N . GLY A 1 98 ? 7.890 -15.427 -6.861 1.00 85.62 98 GLY A N 1
ATOM 724 C CA . GLY A 1 98 ? 8.873 -16.416 -7.284 1.00 85.62 98 GLY A CA 1
ATOM 725 C C . GLY A 1 98 ? 8.935 -17.616 -6.338 1.00 85.62 98 GLY A C 1
ATOM 726 O O . GLY A 1 98 ? 8.473 -17.570 -5.199 1.00 85.62 98 GLY A O 1
ATOM 727 N N . ALA A 1 99 ? 9.544 -18.712 -6.795 1.00 83.00 99 ALA A N 1
ATOM 728 C CA . ALA A 1 99 ? 9.719 -19.920 -5.979 1.00 83.00 99 ALA A CA 1
ATOM 729 C C . ALA A 1 99 ? 10.593 -19.689 -4.728 1.00 83.00 99 ALA A C 1
ATOM 731 O O . ALA A 1 99 ? 10.510 -20.438 -3.758 1.00 83.00 99 ALA A O 1
ATOM 732 N N . ASP A 1 100 ? 11.423 -18.650 -4.760 1.00 82.00 100 ASP A N 1
ATOM 733 C CA . ASP A 1 100 ? 12.252 -18.147 -3.667 1.00 82.00 100 ASP A CA 1
ATOM 734 C C . ASP A 1 100 ? 11.496 -17.209 -2.704 1.00 82.00 100 ASP A C 1
ATOM 736 O O . ASP A 1 100 ? 12.068 -16.761 -1.712 1.00 82.00 100 ASP A O 1
ATOM 740 N N . GLY A 1 101 ? 10.216 -16.929 -2.971 1.00 81.00 101 GLY A N 1
ATOM 741 C CA . GLY A 1 101 ? 9.380 -16.016 -2.192 1.00 81.00 101 GLY A CA 1
ATOM 742 C C . GLY A 1 101 ? 9.529 -14.543 -2.579 1.00 81.00 101 GLY A C 1
ATOM 743 O O . GLY A 1 101 ? 8.890 -13.696 -1.958 1.00 81.00 101 GLY A O 1
ATOM 744 N N . ASN A 1 102 ? 10.335 -14.217 -3.595 1.00 85.81 102 ASN A N 1
ATOM 745 C CA . ASN A 1 102 ? 10.517 -12.836 -4.033 1.00 85.81 102 ASN A CA 1
ATOM 746 C C . ASN A 1 102 ? 9.314 -12.358 -4.850 1.00 85.81 102 ASN A C 1
ATOM 748 O O . ASN A 1 102 ? 8.878 -13.017 -5.793 1.00 85.81 102 ASN A O 1
ATOM 752 N N . VAL A 1 103 ? 8.791 -11.182 -4.506 1.00 93.00 103 VAL A N 1
ATOM 753 C CA . VAL A 1 103 ? 7.691 -10.548 -5.241 1.00 93.00 103 VAL A CA 1
ATOM 754 C C . VAL A 1 103 ? 8.264 -9.761 -6.410 1.00 93.00 103 VAL A C 1
ATOM 756 O O . VAL A 1 103 ? 9.221 -9.003 -6.237 1.00 93.00 103 VAL A O 1
ATOM 759 N N . PHE A 1 104 ? 7.668 -9.888 -7.592 1.00 94.88 104 PHE A N 1
ATOM 760 C CA . PHE A 1 104 ? 8.043 -9.088 -8.753 1.00 94.88 104 PHE A CA 1
ATOM 761 C C . PHE A 1 104 ? 6.848 -8.760 -9.652 1.00 94.88 104 PHE A C 1
ATOM 763 O O . PHE A 1 104 ? 5.827 -9.445 -9.646 1.00 94.88 104 PHE A O 1
ATOM 770 N N . ILE A 1 105 ? 6.982 -7.694 -10.441 1.00 95.44 105 ILE A N 1
ATOM 771 C CA . ILE A 1 105 ? 6.038 -7.333 -11.507 1.00 95.44 105 ILE A CA 1
ATOM 772 C C . ILE A 1 105 ? 6.807 -7.219 -12.814 1.00 95.44 105 ILE A C 1
ATOM 774 O O . ILE A 1 105 ? 7.892 -6.635 -12.849 1.00 95.44 105 ILE A O 1
ATOM 778 N N . LYS A 1 106 ? 6.216 -7.729 -13.895 1.00 95.62 106 LYS A N 1
ATOM 779 C CA . LYS A 1 106 ? 6.750 -7.609 -15.246 1.00 95.62 106 LYS A CA 1
ATOM 780 C C . LYS A 1 106 ? 5.860 -6.711 -16.101 1.00 95.62 106 LYS A C 1
ATOM 782 O O . LYS A 1 106 ? 4.655 -6.911 -16.195 1.00 95.62 106 LYS A O 1
ATOM 787 N N . TYR A 1 107 ? 6.485 -5.745 -16.759 1.00 96.56 107 TYR A N 1
ATOM 788 C CA . TYR A 1 107 ? 5.872 -4.896 -17.770 1.00 96.56 107 TYR A CA 1
ATOM 789 C C . TYR A 1 107 ? 6.440 -5.257 -19.137 1.00 96.56 107 TYR A C 1
ATOM 791 O O . TYR A 1 107 ? 7.660 -5.297 -19.311 1.00 96.56 107 TYR A O 1
ATOM 799 N N . THR A 1 108 ? 5.577 -5.505 -20.117 1.00 95.31 108 THR A N 1
ATOM 800 C CA . THR A 1 108 ? 5.992 -5.925 -21.465 1.00 95.31 108 THR A CA 1
ATOM 801 C C . THR A 1 108 ? 5.511 -4.949 -22.530 1.00 95.31 108 THR A C 1
ATOM 803 O O . THR A 1 108 ? 4.978 -3.893 -22.208 1.00 95.31 108 THR A O 1
ATOM 806 N N . ASN A 1 109 ? 5.765 -5.235 -23.809 1.00 94.69 109 ASN A N 1
ATOM 807 C CA . ASN A 1 109 ? 5.260 -4.420 -24.919 1.00 94.69 109 ASN A CA 1
ATOM 808 C C . ASN A 1 109 ? 5.661 -2.929 -24.852 1.00 94.69 109 ASN A C 1
ATOM 810 O O . ASN A 1 109 ? 4.875 -2.045 -25.203 1.00 94.69 109 ASN A O 1
ATOM 814 N N . GLY A 1 110 ? 6.893 -2.644 -24.413 1.00 93.06 110 GLY A N 1
ATOM 815 C CA . GLY A 1 110 ? 7.519 -1.331 -24.569 1.00 93.06 110 GLY A CA 1
ATOM 816 C C . GLY A 1 110 ? 7.878 -1.031 -26.029 1.00 93.06 110 GLY A C 1
ATOM 817 O O . GLY A 1 110 ? 7.417 -1.693 -26.960 1.00 93.06 110 GLY A O 1
ATOM 818 N N . GLU A 1 111 ? 8.727 -0.036 -26.250 1.00 91.44 111 GLU A N 1
ATOM 819 C CA . GLU A 1 111 ? 9.257 0.288 -27.578 1.00 91.44 111 GLU A CA 1
ATOM 820 C C . GLU A 1 111 ? 10.205 -0.777 -28.121 1.00 91.44 111 GLU A C 1
ATOM 822 O O . GLU A 1 111 ? 10.558 -1.735 -27.435 1.00 91.44 111 GLU A O 1
ATOM 827 N N . LYS A 1 112 ? 10.597 -0.642 -29.392 1.00 90.25 112 LYS A N 1
ATOM 828 C CA . LYS A 1 112 ? 11.577 -1.548 -29.984 1.00 90.25 112 LYS A CA 1
ATOM 829 C C . LYS A 1 112 ? 12.934 -1.366 -29.320 1.00 90.25 112 LYS A C 1
ATOM 831 O O . LYS A 1 112 ? 13.401 -0.252 -29.107 1.00 90.25 112 LYS A O 1
ATOM 836 N N . CYS A 1 113 ? 13.541 -2.496 -28.993 1.00 86.06 113 CYS A N 1
ATOM 837 C CA . CYS A 1 113 ? 14.852 -2.547 -28.378 1.00 86.06 113 CYS A CA 1
ATOM 838 C C . CYS A 1 113 ? 15.923 -2.035 -29.354 1.00 86.06 113 CYS A C 1
ATOM 840 O O . CYS A 1 113 ? 15.830 -2.287 -30.558 1.00 86.06 113 CYS A O 1
ATOM 842 N N . LEU A 1 114 ? 16.935 -1.325 -28.843 1.00 79.19 114 LEU A N 1
ATOM 843 C CA . LEU A 1 114 ? 18.013 -0.780 -29.676 1.00 79.19 114 LEU A CA 1
ATOM 844 C C . LEU A 1 114 ? 18.911 -1.893 -30.226 1.00 79.19 114 LEU A C 1
ATOM 846 O O . LEU A 1 114 ? 19.335 -1.831 -31.377 1.00 79.19 114 LEU A O 1
ATOM 850 N N . GLU A 1 115 ? 19.169 -2.923 -29.419 1.00 83.00 115 GLU A N 1
ATOM 851 C CA . GLU A 1 115 ? 20.022 -4.055 -29.787 1.00 83.00 115 GLU A CA 1
ATOM 852 C C . GLU A 1 115 ? 19.314 -5.055 -30.714 1.00 83.00 115 GLU A C 1
ATOM 854 O O . GLU A 1 115 ? 19.967 -5.777 -31.466 1.00 83.00 115 GLU A O 1
ATOM 859 N N . ASP A 1 116 ? 17.979 -5.114 -30.668 1.00 86.25 116 ASP A N 1
ATOM 860 C CA . ASP A 1 116 ? 17.175 -6.019 -31.488 1.00 86.25 116 ASP A CA 1
ATOM 861 C C . ASP A 1 116 ? 15.798 -5.426 -31.809 1.00 86.25 116 ASP A C 1
ATOM 863 O O . ASP A 1 116 ? 14.833 -5.570 -31.054 1.00 86.25 116 ASP A O 1
ATOM 867 N N . ALA A 1 117 ? 15.680 -4.833 -32.997 1.00 88.12 117 ALA A N 1
ATOM 868 C CA . ALA A 1 117 ? 14.449 -4.208 -33.478 1.00 88.12 117 ALA A CA 1
ATOM 869 C C . ALA A 1 117 ? 13.254 -5.176 -33.624 1.00 88.12 117 ALA A C 1
ATOM 871 O O . ALA A 1 117 ? 12.113 -4.733 -33.796 1.00 88.12 117 ALA A O 1
ATOM 872 N N . LYS A 1 118 ? 13.468 -6.501 -33.571 1.00 91.25 118 LYS A N 1
ATOM 873 C CA . LYS A 1 118 ? 12.363 -7.473 -33.574 1.00 91.25 118 LYS A CA 1
ATOM 874 C C . LYS A 1 118 ? 11.712 -7.574 -32.200 1.00 91.25 118 LYS A C 1
ATOM 876 O O . LYS A 1 118 ? 10.505 -7.811 -32.130 1.00 91.25 118 LYS A O 1
ATOM 881 N N . ARG A 1 119 ? 12.468 -7.333 -31.129 1.00 93.00 119 ARG A N 1
ATOM 882 C CA . ARG A 1 119 ? 11.999 -7.429 -29.746 1.00 93.00 119 ARG A CA 1
ATOM 883 C C . ARG A 1 119 ? 11.517 -6.086 -29.214 1.00 93.00 119 ARG A C 1
ATOM 885 O O . ARG A 1 119 ? 11.956 -5.017 -29.634 1.00 93.00 119 ARG A O 1
ATOM 892 N N . ASN A 1 120 ? 10.568 -6.162 -28.292 1.00 93.75 120 ASN A N 1
ATOM 893 C CA . ASN A 1 120 ? 10.091 -5.020 -27.531 1.00 93.75 120 ASN A CA 1
ATOM 894 C C . ASN A 1 120 ? 10.800 -5.001 -26.177 1.00 93.75 120 ASN A C 1
ATOM 896 O O . ASN A 1 120 ? 11.108 -6.057 -25.623 1.00 93.75 120 ASN A O 1
ATOM 900 N N . ILE A 1 121 ? 11.048 -3.803 -25.665 1.00 93.31 121 ILE A N 1
ATOM 901 C CA . ILE A 1 121 ? 11.596 -3.588 -24.335 1.00 93.31 121 ILE A CA 1
ATOM 902 C C . ILE A 1 121 ? 10.595 -4.110 -23.300 1.00 93.31 121 ILE A C 1
ATOM 904 O O . ILE A 1 121 ? 9.376 -3.948 -23.444 1.00 93.31 121 ILE A O 1
ATOM 908 N N . SER A 1 122 ? 11.130 -4.720 -22.248 1.00 95.25 122 SER A N 1
ATOM 909 C CA . SER A 1 122 ? 10.391 -5.050 -21.034 1.00 95.25 122 SER A CA 1
ATOM 910 C C . SER A 1 122 ? 11.054 -4.451 -19.799 1.00 95.25 122 SER A C 1
ATOM 912 O O . SER A 1 122 ? 12.232 -4.096 -19.816 1.00 95.25 122 SER A O 1
ATOM 914 N N . SER A 1 123 ? 10.292 -4.352 -18.716 1.00 95.88 123 SER A N 1
ATOM 915 C CA . SER A 1 123 ? 10.781 -3.922 -17.409 1.00 95.88 123 SER A CA 1
ATOM 916 C C . SER A 1 123 ? 10.349 -4.914 -16.338 1.00 95.88 123 SER A C 1
ATOM 918 O O . SER A 1 123 ? 9.213 -5.380 -16.356 1.00 95.88 123 SER A O 1
ATOM 920 N N . ILE A 1 124 ? 11.226 -5.217 -15.387 1.00 96.19 124 ILE A N 1
ATOM 921 C CA . ILE A 1 124 ? 10.931 -6.042 -14.214 1.00 96.19 124 ILE A CA 1
ATOM 922 C C . ILE A 1 124 ? 11.180 -5.194 -12.975 1.00 96.19 124 ILE A C 1
ATOM 924 O O . ILE A 1 124 ? 12.248 -4.606 -12.841 1.00 96.19 124 ILE A O 1
ATOM 928 N N . ILE A 1 125 ? 10.213 -5.138 -12.063 1.00 97.19 125 ILE A N 1
ATOM 929 C CA . ILE A 1 125 ? 10.412 -4.579 -10.723 1.00 97.19 125 ILE A CA 1
ATOM 930 C C . ILE A 1 125 ? 10.488 -5.744 -9.745 1.00 97.19 125 ILE A C 1
ATOM 932 O O . ILE A 1 125 ? 9.494 -6.443 -9.567 1.00 97.19 125 ILE A O 1
ATOM 936 N N . GLN A 1 126 ? 11.646 -5.934 -9.115 1.00 95.88 126 GLN A N 1
ATOM 937 C CA . GLN A 1 126 ? 11.840 -6.870 -8.011 1.00 95.88 126 GLN A CA 1
ATOM 938 C C . GLN A 1 126 ? 11.684 -6.134 -6.678 1.00 95.88 126 GLN A C 1
ATOM 940 O O . GLN A 1 126 ? 12.318 -5.100 -6.451 1.00 95.88 126 GLN A O 1
ATOM 945 N N . PHE A 1 127 ? 10.842 -6.653 -5.791 1.00 95.75 127 PHE A N 1
ATOM 946 C CA . PHE A 1 127 ? 10.631 -6.055 -4.478 1.00 95.75 127 PHE A CA 1
ATOM 947 C C . PHE A 1 127 ? 11.508 -6.730 -3.432 1.00 95.75 127 PHE A C 1
ATOM 949 O O . PHE A 1 127 ? 11.629 -7.954 -3.394 1.00 95.75 127 PHE A O 1
ATOM 956 N N . ARG A 1 128 ? 12.075 -5.922 -2.535 1.00 92.88 128 ARG A N 1
ATOM 957 C CA . ARG A 1 128 ? 12.764 -6.406 -1.338 1.00 92.88 128 ARG A CA 1
ATOM 958 C C . ARG A 1 128 ? 12.062 -5.899 -0.095 1.00 92.88 128 ARG A C 1
ATOM 960 O O . ARG A 1 128 ? 11.722 -4.722 -0.009 1.00 92.88 128 ARG A O 1
ATOM 967 N N . CYS A 1 129 ? 11.890 -6.778 0.887 1.00 90.50 129 CYS A N 1
ATOM 968 C CA . CYS A 1 129 ? 11.430 -6.351 2.200 1.00 90.50 129 CYS A CA 1
ATOM 969 C C . CYS A 1 129 ? 12.498 -5.463 2.843 1.00 90.50 129 CYS A C 1
ATOM 971 O O . CYS A 1 129 ? 13.607 -5.916 3.132 1.00 90.50 129 CYS A O 1
ATOM 973 N N . GLN A 1 130 ? 12.135 -4.208 3.088 1.00 90.06 130 GLN A N 1
ATOM 974 C CA . GLN A 1 130 ? 12.892 -3.287 3.922 1.00 90.06 130 GLN A CA 1
ATOM 975 C C . GLN A 1 130 ? 11.924 -2.639 4.904 1.00 90.06 130 GLN A C 1
ATOM 977 O O . GLN A 1 130 ? 10.971 -1.982 4.495 1.00 90.06 130 GLN A O 1
ATOM 982 N N . ARG A 1 131 ? 12.160 -2.860 6.199 1.00 87.31 131 ARG A N 1
ATOM 983 C CA . ARG A 1 131 ? 11.365 -2.257 7.273 1.00 87.31 131 ARG A CA 1
ATOM 984 C C . ARG A 1 131 ? 11.644 -0.761 7.383 1.00 87.31 131 ARG A C 1
ATOM 986 O O . ARG A 1 131 ? 12.719 -0.302 6.993 1.00 87.31 131 ARG A O 1
ATOM 993 N N . GLY A 1 132 ? 10.672 -0.037 7.923 1.00 83.44 132 GLY A N 1
ATOM 994 C CA . GLY A 1 132 ? 10.736 1.405 8.145 1.00 83.44 132 GLY A CA 1
ATOM 995 C C . GLY A 1 132 ? 9.493 2.132 7.635 1.00 83.44 132 GLY A C 1
ATOM 996 O O . GLY A 1 132 ? 8.586 1.531 7.060 1.00 83.44 132 GLY A O 1
ATOM 997 N N . GLU A 1 133 ? 9.455 3.443 7.853 1.00 71.50 133 GLU A N 1
ATOM 998 C CA . GLU A 1 133 ? 8.255 4.258 7.619 1.00 71.50 133 GLU A CA 1
ATOM 999 C C . GLU A 1 133 ? 8.054 4.649 6.143 1.00 71.50 133 GLU A C 1
ATOM 1001 O O . GLU A 1 133 ? 6.934 4.906 5.690 1.00 71.50 133 GLU A O 1
ATOM 1006 N N . GLU A 1 134 ? 9.135 4.701 5.363 1.00 82.94 134 GLU A N 1
ATOM 1007 C CA . GLU A 1 134 ? 9.089 5.145 3.973 1.00 82.94 134 GLU A CA 1
ATOM 1008 C C . GLU A 1 134 ? 8.669 4.019 3.024 1.00 82.94 134 GLU A C 1
ATOM 1010 O O . GLU A 1 134 ? 9.129 2.882 3.107 1.00 82.94 134 GLU A O 1
ATOM 1015 N N . LYS A 1 135 ? 7.835 4.353 2.031 1.00 87.62 135 LYS A N 1
ATOM 1016 C CA . LYS A 1 135 ? 7.426 3.404 0.977 1.00 87.62 135 LYS A CA 1
ATOM 1017 C C . LYS A 1 135 ? 8.585 2.964 0.071 1.00 87.62 135 LYS A C 1
ATOM 1019 O O . LYS A 1 135 ? 8.407 2.037 -0.723 1.00 87.62 135 LYS A O 1
ATOM 1024 N N . GLY A 1 136 ? 9.727 3.643 0.161 1.00 91.12 136 GLY A N 1
ATOM 1025 C CA . GLY A 1 136 ? 10.843 3.512 -0.764 1.00 91.12 136 GLY A CA 1
ATOM 1026 C C . GLY A 1 136 ? 10.498 3.997 -2.173 1.00 91.12 136 GLY A C 1
ATOM 1027 O O . GLY A 1 136 ? 9.397 4.489 -2.446 1.00 91.12 136 GLY A O 1
ATOM 1028 N N . GLN A 1 137 ? 11.452 3.828 -3.081 1.00 92.75 137 GLN A N 1
ATOM 1029 C CA . GLN A 1 137 ? 11.307 4.131 -4.501 1.00 92.75 137 GLN A CA 1
ATOM 1030 C C . GLN A 1 137 ? 12.034 3.069 -5.339 1.00 92.75 137 GLN A C 1
ATOM 1032 O O . GLN A 1 137 ? 13.014 2.487 -4.860 1.00 92.75 137 GLN A O 1
ATOM 1037 N N . PRO A 1 138 ? 11.585 2.807 -6.577 1.00 95.19 138 PRO A N 1
ATOM 1038 C CA . PRO A 1 138 ? 12.297 1.911 -7.474 1.00 95.19 138 PRO A CA 1
ATOM 1039 C C . PRO A 1 138 ? 13.660 2.500 -7.832 1.00 95.19 138 PRO A C 1
ATOM 1041 O O . PRO A 1 138 ? 13.802 3.706 -7.989 1.00 95.19 138 PRO A O 1
ATOM 1044 N N . THR A 1 139 ? 14.654 1.645 -8.014 1.00 92.12 139 THR A N 1
ATOM 1045 C CA . THR A 1 139 ? 15.993 2.015 -8.479 1.00 92.12 139 THR A CA 1
ATOM 1046 C C . THR A 1 139 ? 16.359 1.108 -9.640 1.00 92.12 139 THR A C 1
ATOM 1048 O O . THR A 1 139 ? 16.241 -0.108 -9.525 1.00 92.12 139 THR A O 1
ATOM 1051 N N . LEU A 1 140 ? 16.781 1.673 -10.769 1.00 91.44 140 LEU A N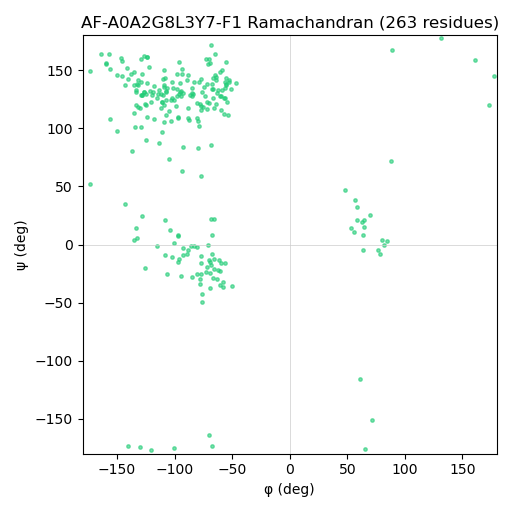 1
ATOM 1052 C CA . LEU A 1 140 ? 17.255 0.897 -11.912 1.00 91.44 140 LEU A CA 1
ATOM 1053 C C . LEU A 1 140 ? 18.625 0.301 -11.574 1.00 91.44 140 LEU A C 1
ATOM 1055 O O . LEU A 1 140 ? 19.585 1.039 -11.356 1.00 91.44 140 LEU A O 1
ATOM 1059 N N . ILE A 1 141 ? 18.704 -1.029 -11.539 1.00 93.00 141 ILE A N 1
ATOM 1060 C CA . ILE A 1 141 ? 19.918 -1.760 -11.152 1.00 93.00 141 ILE A CA 1
ATOM 1061 C C . ILE A 1 141 ? 20.626 -2.422 -12.335 1.00 93.00 141 ILE A C 1
ATOM 1063 O O . ILE A 1 141 ? 21.831 -2.647 -12.267 1.00 93.00 141 ILE A O 1
ATOM 1067 N N . SER A 1 142 ? 19.911 -2.736 -13.419 1.00 91.81 142 SER A N 1
ATOM 1068 C CA . SER A 1 142 ? 20.517 -3.309 -14.622 1.00 91.81 142 SER A CA 1
ATOM 1069 C C . SER A 1 142 ? 19.648 -3.116 -15.861 1.00 91.81 142 SER A C 1
ATOM 1071 O O . SER A 1 142 ? 18.425 -2.985 -15.783 1.00 91.81 142 SER A O 1
ATOM 1073 N N . TYR A 1 143 ? 20.296 -3.137 -17.021 1.00 90.25 143 TYR A N 1
ATOM 1074 C CA . TYR A 1 143 ? 19.658 -3.320 -18.316 1.00 90.25 143 TYR A CA 1
ATOM 1075 C C . TYR A 1 143 ? 20.414 -4.422 -19.052 1.00 90.25 143 TYR A C 1
ATOM 1077 O O . TYR A 1 143 ? 21.609 -4.284 -19.304 1.00 90.25 143 TYR A O 1
ATOM 1085 N N . ASP A 1 144 ? 19.731 -5.521 -19.351 1.00 90.25 144 ASP A N 1
ATOM 1086 C CA . ASP A 1 144 ? 20.301 -6.635 -20.103 1.00 90.25 144 ASP A CA 1
ATOM 1087 C C . ASP A 1 144 ? 19.233 -7.273 -20.988 1.00 90.25 144 ASP A C 1
ATOM 1089 O O . ASP A 1 144 ? 18.058 -7.345 -20.625 1.00 90.25 144 ASP A O 1
ATOM 1093 N N . ASN A 1 145 ? 19.642 -7.732 -22.170 1.00 89.94 145 ASN A N 1
ATOM 1094 C CA . ASN A 1 145 ? 18.792 -8.481 -23.091 1.00 89.94 145 ASN A CA 1
ATOM 10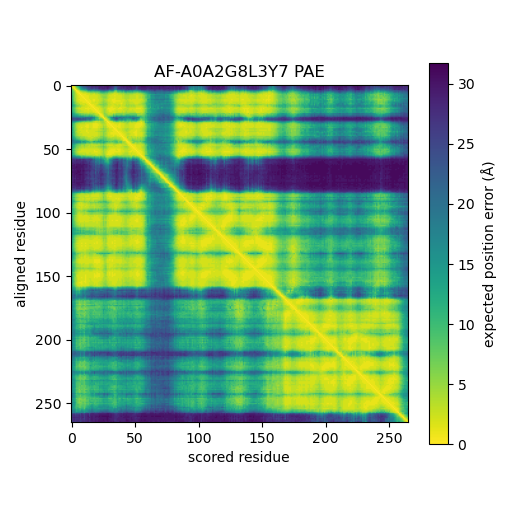95 C C . ASN A 1 145 ? 17.401 -7.839 -23.339 1.00 89.94 145 ASN A C 1
ATOM 1097 O O . ASN A 1 145 ? 16.373 -8.520 -23.291 1.00 89.94 145 ASN A O 1
ATOM 1101 N N . CYS A 1 146 ? 17.364 -6.525 -23.605 1.00 90.44 146 CYS A N 1
ATOM 1102 C CA . CYS A 1 146 ? 16.140 -5.726 -23.796 1.00 90.44 146 CYS A CA 1
ATOM 1103 C C . CYS A 1 146 ? 15.226 -5.621 -22.559 1.00 90.44 146 CYS A C 1
ATOM 1105 O O . CYS A 1 146 ? 14.033 -5.332 -22.690 1.00 90.44 146 CYS A O 1
ATOM 1107 N N . THR A 1 147 ? 15.761 -5.861 -21.361 1.00 93.50 147 THR A N 1
ATOM 1108 C CA . THR A 1 147 ? 15.003 -5.848 -20.107 1.00 93.50 147 THR A CA 1
ATOM 1109 C C . THR A 1 147 ? 15.646 -4.910 -19.095 1.00 93.50 147 THR A C 1
ATOM 1111 O O . THR A 1 147 ? 16.794 -5.102 -18.702 1.00 93.50 147 THR A O 1
ATOM 1114 N N . TYR A 1 148 ? 14.890 -3.912 -18.641 1.00 93.50 148 TYR A N 1
ATOM 1115 C CA . TYR A 1 148 ? 15.272 -3.059 -17.515 1.00 93.50 148 TYR A CA 1
ATOM 1116 C C . TYR A 1 148 ? 14.866 -3.729 -16.204 1.00 93.50 148 TYR A C 1
ATOM 1118 O O . TYR A 1 148 ? 13.704 -4.092 -16.035 1.00 93.50 148 TYR A O 1
ATOM 1126 N N . THR A 1 149 ? 15.793 -3.871 -15.261 1.00 95.19 149 THR A N 1
ATOM 1127 C CA . THR A 1 149 ? 15.504 -4.440 -13.940 1.00 95.19 149 THR A CA 1
ATOM 1128 C C . THR A 1 149 ? 15.613 -3.362 -12.878 1.00 95.19 149 THR A C 1
ATOM 1130 O O . THR A 1 149 ? 16.660 -2.738 -12.706 1.00 95.19 149 THR A O 1
ATOM 1133 N N . PHE A 1 150 ? 14.525 -3.161 -12.146 1.00 95.81 150 PHE A N 1
ATOM 1134 C CA . PHE A 1 150 ? 14.426 -2.224 -11.041 1.00 95.81 150 PHE A CA 1
ATOM 1135 C C . PHE A 1 150 ? 14.329 -2.985 -9.733 1.00 95.81 150 PHE A C 1
ATOM 1137 O O . PHE A 1 150 ? 13.553 -3.929 -9.633 1.00 95.81 150 PHE A O 1
ATOM 1144 N N . GLU A 1 151 ? 15.044 -2.532 -8.717 1.00 95.75 151 GLU A N 1
ATOM 1145 C CA . GLU A 1 151 ? 14.865 -2.987 -7.346 1.00 95.75 151 GLU A CA 1
ATOM 1146 C C . GLU A 1 151 ? 14.059 -1.962 -6.555 1.00 95.75 151 GLU A C 1
ATOM 1148 O O . GLU A 1 151 ? 14.324 -0.762 -6.631 1.00 95.75 151 GLU A O 1
ATOM 1153 N N . TRP A 1 152 ? 13.074 -2.429 -5.794 1.00 96.56 152 TRP A N 1
ATOM 1154 C CA . TRP A 1 152 ? 12.265 -1.584 -4.929 1.00 96.56 152 TRP A CA 1
ATOM 1155 C C . TRP A 1 152 ? 12.222 -2.158 -3.520 1.00 96.56 152 TRP A C 1
ATOM 1157 O O . TRP A 1 152 ? 11.471 -3.086 -3.212 1.00 96.56 152 TRP A O 1
ATOM 1167 N N . SER A 1 153 ? 13.027 -1.569 -2.646 1.00 94.31 153 SER A N 1
ATOM 1168 C CA . SER A 1 153 ? 13.012 -1.890 -1.225 1.00 94.31 153 SER A CA 1
ATOM 1169 C C . SER A 1 153 ? 11.861 -1.168 -0.532 1.00 94.31 153 SER A C 1
ATOM 1171 O O . SER A 1 153 ? 11.748 0.055 -0.615 1.00 94.31 153 SER A O 1
ATOM 1173 N N . THR A 1 154 ? 10.967 -1.920 0.105 1.00 92.62 154 THR A N 1
ATOM 1174 C CA . THR A 1 154 ? 9.734 -1.383 0.690 1.00 92.62 154 THR A CA 1
ATOM 1175 C C . THR A 1 154 ? 9.216 -2.272 1.814 1.00 92.62 154 THR A C 1
ATOM 1177 O O . THR A 1 154 ? 9.386 -3.495 1.789 1.00 92.62 154 THR A O 1
ATOM 1180 N N . TYR A 1 155 ? 8.527 -1.672 2.782 1.00 89.00 155 TYR A N 1
ATOM 1181 C CA . TYR A 1 155 ? 7.902 -2.412 3.875 1.00 89.00 155 TYR A CA 1
ATOM 1182 C C . TYR A 1 155 ? 6.677 -3.214 3.405 1.00 89.00 155 TYR A C 1
ATOM 1184 O O . TYR A 1 155 ? 6.258 -4.152 4.073 1.00 89.00 155 TYR A O 1
ATOM 1192 N N . VAL A 1 156 ? 6.086 -2.866 2.254 1.00 89.00 156 VAL A N 1
ATOM 1193 C CA . VAL A 1 156 ? 4.816 -3.441 1.762 1.00 89.00 156 VAL A CA 1
ATOM 1194 C C . VAL A 1 156 ? 4.918 -4.942 1.479 1.00 89.00 156 VAL A C 1
ATOM 1196 O O . VAL A 1 156 ? 3.938 -5.664 1.626 1.00 89.00 156 VAL A O 1
ATOM 1199 N N . VAL A 1 157 ? 6.107 -5.424 1.108 1.00 89.88 157 VAL A N 1
ATOM 1200 C CA . VAL A 1 157 ? 6.361 -6.849 0.836 1.00 89.88 157 VAL A CA 1
ATOM 1201 C C . VAL A 1 157 ? 6.968 -7.587 2.032 1.00 89.88 157 VAL A C 1
ATOM 1203 O O . VAL A 1 157 ? 7.407 -8.728 1.901 1.00 89.88 157 VAL A O 1
ATOM 1206 N N . CYS A 1 158 ? 7.053 -6.938 3.195 1.00 86.94 158 CYS A N 1
ATOM 1207 C CA . CYS A 1 158 ? 7.541 -7.586 4.401 1.00 86.94 158 CYS A CA 1
ATOM 1208 C C . CYS A 1 158 ? 6.470 -8.494 5.018 1.00 86.94 158 CYS A C 1
ATOM 1210 O O . CYS A 1 158 ? 5.298 -8.115 5.054 1.00 86.94 158 CYS A O 1
ATOM 1212 N N . PRO A 1 159 ? 6.864 -9.654 5.575 1.00 80.25 159 PRO A N 1
ATOM 1213 C CA . PRO A 1 159 ? 5.951 -10.504 6.326 1.00 80.25 159 PRO A CA 1
ATOM 1214 C C . PRO A 1 159 ? 5.273 -9.735 7.471 1.00 80.25 159 PRO A C 1
ATOM 1216 O O . PRO A 1 159 ? 5.939 -8.910 8.111 1.00 80.25 159 PRO A O 1
ATOM 1219 N N . PRO A 1 160 ? 3.991 -10.012 7.774 1.00 69.38 160 PRO A N 1
ATOM 1220 C CA . PRO A 1 160 ? 3.285 -9.364 8.870 1.00 69.38 160 PRO A CA 1
ATOM 1221 C C . PRO A 1 160 ? 4.020 -9.555 10.200 1.00 69.38 160 PRO A C 1
ATOM 1223 O O . PRO A 1 160 ? 4.435 -10.658 10.549 1.00 69.38 160 PRO A O 1
ATOM 1226 N N . ALA A 1 161 ? 4.147 -8.476 10.967 1.00 65.56 161 ALA A N 1
ATOM 1227 C CA . ALA A 1 161 ? 4.729 -8.508 12.307 1.00 65.56 161 ALA A CA 1
ATOM 1228 C C . ALA A 1 161 ? 3.999 -7.538 13.253 1.00 65.56 161 ALA A C 1
ATOM 1230 O O . ALA A 1 161 ? 4.598 -6.893 14.106 1.00 65.56 161 ALA A O 1
ATOM 1231 N N . ALA A 1 162 ? 2.684 -7.386 13.070 1.00 61.84 162 ALA A N 1
ATOM 1232 C CA . ALA A 1 162 ? 1.871 -6.632 14.014 1.00 61.84 162 ALA A CA 1
ATOM 1233 C C . ALA A 1 162 ? 1.655 -7.477 15.274 1.00 61.84 162 ALA A C 1
ATOM 1235 O O . ALA A 1 162 ? 1.053 -8.551 15.214 1.00 61.84 162 ALA A O 1
ATOM 1236 N N . THR A 1 163 ? 2.136 -6.993 16.416 1.00 59.62 163 THR A N 1
ATOM 1237 C CA . THR A 1 163 ? 1.881 -7.610 17.718 1.00 59.62 163 THR A CA 1
ATOM 1238 C C . THR A 1 163 ? 1.147 -6.625 18.611 1.00 59.62 163 THR A C 1
ATOM 1240 O O . THR A 1 163 ? 1.531 -5.468 18.765 1.00 59.62 163 THR A O 1
ATOM 1243 N N . THR A 1 164 ? 0.068 -7.090 19.232 1.00 59.59 164 THR A N 1
ATOM 1244 C CA . THR A 1 164 ? -0.427 -6.488 20.469 1.00 59.59 164 THR A CA 1
ATOM 1245 C C . THR A 1 164 ? 0.276 -7.178 21.620 1.00 59.59 164 THR A C 1
ATOM 1247 O O . THR A 1 164 ? 0.077 -8.375 21.824 1.00 59.59 164 THR A O 1
ATOM 1250 N N . ASP A 1 165 ? 1.059 -6.439 22.395 1.00 52.94 165 ASP A N 1
ATOM 1251 C CA . ASP A 1 165 ? 1.984 -6.981 23.402 1.00 52.94 165 ASP A CA 1
ATOM 1252 C C . ASP A 1 165 ? 1.280 -7.659 24.604 1.00 52.94 165 ASP A C 1
ATOM 1254 O O . ASP A 1 165 ? 1.905 -7.989 25.612 1.00 52.94 165 ASP A O 1
ATOM 1258 N N . GLY A 1 166 ? -0.046 -7.846 24.550 1.00 56.19 166 GLY A N 1
ATOM 1259 C CA . GLY A 1 166 ? -0.868 -8.482 25.587 1.00 56.19 166 GLY A CA 1
ATOM 1260 C C . GLY A 1 166 ? -0.903 -7.727 26.923 1.00 56.19 166 GLY A C 1
ATOM 1261 O O . GLY A 1 166 ? -1.641 -8.111 27.831 1.00 56.19 166 GLY A O 1
ATOM 1262 N N . LYS A 1 167 ? -0.124 -6.647 27.052 1.00 56.34 167 LYS A N 1
ATOM 1263 C CA . LYS A 1 167 ? 0.023 -5.794 28.229 1.00 56.34 167 LYS A CA 1
ATOM 1264 C C . LYS A 1 167 ? -0.020 -4.332 27.782 1.00 56.34 167 LYS A C 1
ATOM 1266 O O . LYS A 1 167 ? 0.888 -3.862 27.110 1.00 56.34 167 LYS A O 1
ATOM 1271 N N . GLY A 1 168 ? -1.067 -3.617 28.189 1.00 69.69 168 GLY A N 1
ATOM 1272 C CA . GLY A 1 168 ? -1.291 -2.219 27.806 1.00 69.69 168 GLY A CA 1
ATOM 1273 C C . GLY A 1 168 ? -2.082 -2.056 26.505 1.00 69.69 168 GLY A C 1
ATOM 1274 O O . GLY A 1 168 ? -2.324 -3.013 25.772 1.00 69.69 168 GLY A O 1
ATOM 1275 N N . CYS A 1 169 ? -2.533 -0.830 26.251 1.00 88.00 169 CYS A N 1
ATOM 1276 C CA . CYS A 1 169 ? -3.266 -0.450 25.047 1.00 88.00 169 CYS A CA 1
ATOM 1277 C C . CYS A 1 169 ? -2.297 0.098 23.997 1.00 88.00 169 CYS A C 1
ATOM 1279 O O . CYS A 1 169 ? -2.330 1.281 23.672 1.00 88.00 169 CYS A O 1
ATOM 1281 N N . ILE A 1 170 ? -1.374 -0.745 23.536 1.00 87.44 170 ILE A N 1
ATOM 1282 C CA . ILE A 1 170 ? -0.320 -0.365 22.590 1.00 87.44 170 ILE A CA 1
ATOM 1283 C C . ILE A 1 170 ? -0.449 -1.238 21.345 1.00 87.44 170 ILE A C 1
ATOM 1285 O O . ILE A 1 170 ? -0.580 -2.459 21.451 1.00 87.44 170 ILE A O 1
ATOM 1289 N N . TYR A 1 171 ? -0.415 -0.604 20.176 1.00 87.19 171 TYR A N 1
ATOM 1290 C CA . TYR A 1 171 ? -0.308 -1.285 18.892 1.00 87.19 171 TYR A CA 1
ATOM 1291 C C . TYR A 1 171 ? 1.088 -1.062 18.320 1.00 87.19 171 TYR A C 1
ATOM 1293 O O . TYR A 1 171 ? 1.520 0.082 18.149 1.00 87.19 171 TYR A O 1
ATOM 1301 N N . ARG A 1 172 ? 1.782 -2.160 18.024 1.00 84.56 172 ARG A N 1
ATOM 1302 C CA . ARG A 1 172 ? 3.113 -2.152 17.433 1.00 84.56 172 ARG A CA 1
ATOM 1303 C C . ARG A 1 172 ? 3.058 -2.775 16.046 1.00 84.56 172 ARG A C 1
ATOM 1305 O O . ARG A 1 172 ? 2.578 -3.893 15.874 1.00 84.56 172 ARG A O 1
ATOM 1312 N N . ASN A 1 173 ? 3.549 -2.037 15.061 1.00 80.88 173 ASN A N 1
ATOM 1313 C CA . ASN A 1 173 ? 3.731 -2.515 13.701 1.00 80.88 173 ASN A CA 1
ATOM 1314 C C . ASN A 1 173 ? 5.232 -2.623 13.433 1.00 80.88 173 ASN A C 1
ATOM 1316 O O . ASN A 1 173 ? 5.860 -1.634 13.072 1.00 80.88 173 ASN A O 1
ATOM 1320 N N . ASP A 1 174 ? 5.806 -3.817 13.589 1.00 79.00 174 ASP A N 1
ATOM 1321 C CA . ASP A 1 174 ? 7.247 -4.029 13.380 1.00 79.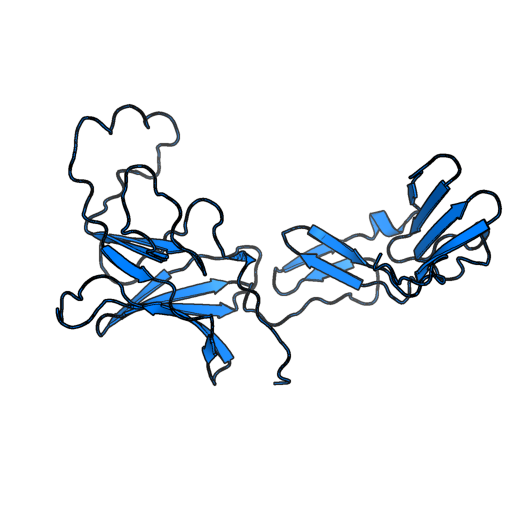00 174 ASP A CA 1
ATOM 1322 C C . ASP A 1 174 ? 7.680 -3.902 11.912 1.00 79.00 174 ASP A C 1
ATOM 1324 O O . ASP A 1 174 ? 8.871 -3.800 11.633 1.00 79.00 174 ASP A O 1
ATOM 1328 N N . VAL A 1 175 ? 6.738 -3.928 10.963 1.00 79.94 175 VAL A N 1
ATOM 1329 C CA . VAL A 1 175 ? 7.030 -3.776 9.530 1.00 79.94 175 VAL A CA 1
ATOM 1330 C C . VAL A 1 175 ? 7.305 -2.313 9.193 1.00 79.94 175 VAL A C 1
ATOM 1332 O O . VAL A 1 175 ? 8.320 -2.001 8.573 1.00 79.94 175 VAL A O 1
ATOM 1335 N N . MET A 1 176 ? 6.416 -1.422 9.634 1.00 78.25 176 MET A N 1
ATOM 1336 C CA . MET A 1 176 ? 6.563 0.027 9.452 1.00 78.25 176 MET A CA 1
ATOM 1337 C C . MET A 1 176 ? 7.347 0.698 10.589 1.00 78.25 176 MET A C 1
ATOM 1339 O O . MET A 1 176 ? 7.571 1.897 10.541 1.00 78.25 176 MET A O 1
ATOM 1343 N N . GLU A 1 177 ? 7.717 -0.060 11.625 1.00 80.81 177 GLU A N 1
ATOM 1344 C CA . GLU A 1 177 ? 8.332 0.419 12.874 1.00 80.81 177 GLU A CA 1
ATOM 1345 C C . GLU A 1 177 ? 7.484 1.445 13.652 1.00 80.81 177 GLU A C 1
ATOM 1347 O O . GLU A 1 177 ? 7.977 2.150 14.531 1.00 80.81 177 GLU A O 1
ATOM 1352 N N . TYR A 1 178 ? 6.171 1.478 13.398 1.00 81.94 178 TYR A N 1
ATOM 1353 C CA . TYR A 1 178 ? 5.253 2.337 14.136 1.00 81.94 178 TYR A CA 1
ATOM 1354 C C . TYR A 1 178 ? 4.892 1.764 15.503 1.00 81.94 178 TYR A C 1
ATOM 1356 O O . TYR A 1 178 ? 4.572 0.581 15.654 1.00 81.94 178 TYR A O 1
ATOM 1364 N N . LEU A 1 179 ? 4.825 2.662 16.483 1.00 86.81 179 LEU A N 1
ATOM 1365 C CA . LEU A 1 179 ? 4.289 2.394 17.807 1.00 86.81 179 LEU A CA 1
ATOM 1366 C C . LEU A 1 179 ? 3.185 3.403 18.113 1.00 86.81 179 LEU A C 1
ATOM 1368 O O . LEU A 1 179 ? 3.417 4.609 18.167 1.00 86.81 179 LEU A O 1
ATOM 1372 N N . PHE A 1 180 ? 1.982 2.892 18.351 1.00 88.44 180 PHE A N 1
ATOM 1373 C CA . PHE A 1 180 ? 0.838 3.684 18.778 1.00 88.44 180 PHE A CA 1
ATOM 1374 C C . PHE A 1 180 ? 0.523 3.358 20.234 1.00 88.44 180 PHE A C 1
ATOM 1376 O O . PHE A 1 180 ? -0.027 2.298 20.537 1.00 88.44 180 PHE A O 1
ATOM 1383 N N . ASP A 1 181 ? 0.864 4.279 21.135 1.00 89.69 181 ASP A N 1
ATOM 1384 C CA . ASP A 1 181 ? 0.483 4.193 22.542 1.00 89.69 181 ASP A CA 1
ATOM 1385 C C . ASP A 1 181 ? -0.898 4.828 22.751 1.00 89.69 181 ASP A C 1
ATOM 1387 O O . ASP A 1 181 ? -1.069 6.048 22.709 1.00 89.69 181 ASP A O 1
ATOM 1391 N N . LEU A 1 182 ? -1.903 3.984 22.975 1.00 91.38 182 LEU A N 1
ATOM 1392 C CA . LEU A 1 182 ? -3.285 4.387 23.217 1.00 91.38 182 LEU A CA 1
ATOM 1393 C C . LEU A 1 182 ? -3.659 4.275 24.702 1.00 91.38 182 LEU A C 1
ATOM 1395 O O . LEU A 1 182 ? -4.839 4.385 25.045 1.00 91.38 182 LEU A O 1
ATOM 1399 N N . ASN A 1 183 ? -2.695 4.085 25.612 1.00 90.19 183 ASN A N 1
ATOM 1400 C CA . ASN A 1 183 ? -2.973 3.972 27.046 1.00 90.19 183 ASN A CA 1
ATOM 1401 C C . ASN A 1 183 ? -3.688 5.213 27.586 1.00 90.19 183 ASN A C 1
ATOM 1403 O O . ASN A 1 183 ? -4.592 5.080 28.405 1.00 90.19 183 ASN A O 1
ATOM 1407 N N . ALA A 1 184 ? -3.347 6.408 27.092 1.00 91.25 184 ALA A N 1
ATOM 1408 C CA . ALA A 1 184 ? -4.039 7.643 27.460 1.00 91.25 184 ALA A CA 1
ATOM 1409 C C . ALA A 1 184 ? -5.535 7.613 27.092 1.00 91.25 184 ALA A C 1
ATOM 1411 O O . ALA A 1 184 ? -6.368 8.142 27.828 1.00 91.25 184 ALA A O 1
ATOM 1412 N N . LEU A 1 185 ? -5.892 6.960 25.979 1.00 92.00 185 LEU A N 1
ATOM 1413 C CA . LEU A 1 185 ? -7.286 6.773 25.575 1.00 92.00 185 LEU A CA 1
ATOM 1414 C C . LEU A 1 185 ? -7.961 5.657 26.383 1.00 92.00 185 LEU A C 1
ATOM 1416 O O . LEU A 1 185 ? -9.132 5.759 26.730 1.00 92.00 185 LEU A O 1
ATOM 1420 N N . ALA A 1 186 ? -7.222 4.618 26.765 1.00 91.38 186 ALA A N 1
ATOM 1421 C CA . ALA A 1 186 ? -7.750 3.496 27.542 1.00 91.38 186 ALA A C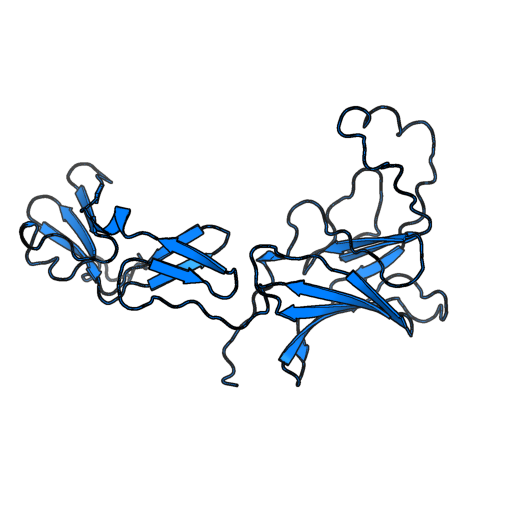A 1
ATOM 1422 C C . ALA A 1 186 ? -8.163 3.853 28.985 1.00 91.38 186 ALA A C 1
ATOM 1424 O O . ALA A 1 186 ? -8.755 3.025 29.675 1.00 91.38 186 ALA A O 1
ATOM 1425 N N . GLN A 1 187 ? -7.868 5.066 29.461 1.00 89.88 187 GLN A N 1
ATOM 1426 C CA . GLN A 1 187 ? -8.132 5.489 30.841 1.00 89.88 187 GLN A CA 1
ATOM 1427 C C . GLN A 1 187 ? -9.596 5.844 31.133 1.00 89.88 187 GLN A C 1
ATOM 1429 O O . GLN A 1 187 ? -9.969 5.934 32.303 1.00 89.88 187 GLN A O 1
ATOM 1434 N N . LYS A 1 188 ? -10.440 6.065 30.115 1.00 92.81 188 LYS A N 1
ATOM 1435 C CA . LYS A 1 188 ? -11.824 6.519 30.329 1.00 92.81 188 LYS A CA 1
ATOM 1436 C C . LYS A 1 188 ? -12.815 5.975 29.308 1.00 92.81 188 LYS A C 1
ATOM 1438 O O . LYS A 1 188 ? -12.439 5.589 28.206 1.00 92.81 188 LYS A O 1
ATOM 1443 N N . THR A 1 189 ? -14.091 6.024 29.682 1.00 94.25 189 THR A N 1
ATOM 1444 C CA . THR A 1 189 ? -15.204 5.680 28.797 1.00 94.25 189 THR A CA 1
ATOM 1445 C C . THR A 1 189 ? -15.612 6.910 27.998 1.00 94.25 189 THR A C 1
ATOM 1447 O O . THR A 1 189 ? -15.860 7.978 28.563 1.00 94.25 189 THR A O 1
ATOM 1450 N N . TYR A 1 190 ? -15.689 6.760 26.682 1.00 94.75 190 TYR A N 1
ATOM 1451 C CA . TYR A 1 190 ? -16.156 7.786 25.759 1.00 94.75 190 TYR A CA 1
ATOM 1452 C C . TYR A 1 190 ? -17.637 7.583 25.489 1.00 94.75 190 TYR A C 1
ATOM 1454 O O . TYR A 1 190 ? -18.052 6.472 25.176 1.00 94.75 190 TYR A O 1
ATOM 1462 N N . LYS A 1 191 ? -18.419 8.658 25.587 1.00 93.38 191 LYS A N 1
ATOM 1463 C CA . LYS A 1 191 ? -19.859 8.651 25.320 1.00 93.38 191 LYS A CA 1
ATOM 1464 C C . LYS A 1 191 ? -20.165 9.484 24.088 1.00 93.38 191 LYS A C 1
ATOM 1466 O O . LYS A 1 191 ? -19.666 10.601 23.956 1.00 93.38 191 LYS A O 1
ATOM 1471 N N . MET A 1 192 ? -20.972 8.934 23.194 1.00 94.75 192 MET A N 1
ATOM 1472 C CA . MET A 1 192 ? -21.372 9.545 21.930 1.00 94.75 192 MET A CA 1
ATOM 1473 C C . MET A 1 192 ? -22.887 9.434 21.778 1.00 94.75 192 MET A C 1
ATOM 1475 O O . MET A 1 192 ? -23.457 8.402 22.104 1.00 94.75 192 MET A O 1
ATOM 1479 N N . ASN A 1 193 ? -23.539 10.459 21.234 1.00 93.62 193 ASN A N 1
ATOM 1480 C CA . ASN A 1 193 ? -24.993 10.472 21.053 1.00 93.62 193 ASN A CA 1
ATOM 1481 C C . ASN A 1 193 ? -25.327 10.470 19.556 1.00 93.62 193 ASN A C 1
ATOM 1483 O O . ASN A 1 193 ? -25.455 11.545 18.969 1.00 93.62 193 ASN A O 1
ATOM 1487 N N . PRO A 1 194 ? -25.421 9.293 18.905 1.00 86.69 194 PRO A N 1
ATOM 1488 C CA . PRO A 1 194 ? -25.646 9.217 17.460 1.00 86.69 194 PRO A CA 1
ATOM 1489 C C . PRO A 1 194 ? -27.049 9.677 17.038 1.00 86.69 194 PRO A C 1
ATOM 1491 O O . PRO A 1 194 ? -27.243 10.066 15.890 1.00 86.69 194 PRO A O 1
ATOM 1494 N N . ALA A 1 195 ? -28.034 9.615 17.939 1.00 88.19 195 ALA A N 1
ATOM 1495 C CA . ALA A 1 195 ? -29.404 10.058 17.700 1.00 88.19 195 ALA A CA 1
ATOM 1496 C C . ALA A 1 195 ? -30.106 10.388 19.025 1.00 88.19 195 ALA A C 1
ATOM 1498 O O . ALA A 1 195 ? -29.669 9.969 20.097 1.00 88.19 195 ALA A O 1
ATOM 1499 N N . THR A 1 196 ? -31.227 11.108 18.959 1.00 87.31 196 THR A N 1
ATOM 1500 C CA . THR A 1 196 ? -32.054 11.408 20.134 1.00 87.31 196 THR A CA 1
ATOM 1501 C C . THR A 1 196 ? -32.480 10.118 20.838 1.00 87.31 196 THR A C 1
ATOM 1503 O O . THR A 1 196 ? -33.044 9.224 20.215 1.00 87.31 196 THR A O 1
ATOM 1506 N N . GLY A 1 197 ? -32.202 10.024 22.141 1.00 85.44 197 GLY A N 1
ATOM 1507 C CA . GLY A 1 197 ? -32.532 8.848 22.953 1.00 85.44 197 GLY A CA 1
ATOM 1508 C C . GLY A 1 197 ? -31.543 7.681 22.853 1.00 85.44 197 GLY A C 1
ATOM 1509 O O . GLY A 1 197 ? -31.744 6.691 23.553 1.00 85.44 197 GLY A O 1
ATOM 1510 N N . LYS A 1 198 ? -30.478 7.801 22.043 1.00 90.19 198 LYS A N 1
ATOM 1511 C CA . LYS A 1 198 ? -29.410 6.802 21.904 1.00 90.19 198 LYS A CA 1
ATOM 1512 C C . LYS A 1 198 ? -28.079 7.345 22.415 1.00 90.19 198 LYS A C 1
ATOM 1514 O O . LYS A 1 198 ? -27.641 8.406 21.978 1.00 90.19 198 LYS A O 1
ATOM 1519 N N . GLU A 1 199 ? -27.421 6.582 23.280 1.00 92.50 199 GLU A N 1
ATOM 1520 C CA . GLU A 1 199 ? -26.071 6.855 23.791 1.00 92.50 199 GLU A CA 1
ATOM 1521 C C . GLU A 1 199 ? -25.178 5.637 23.519 1.00 92.50 199 GLU A C 1
ATOM 1523 O O . GLU A 1 199 ? -25.551 4.511 23.829 1.00 92.50 199 GLU A O 1
ATOM 1528 N N . VAL A 1 200 ? -24.006 5.846 22.926 1.00 94.62 200 VAL A N 1
ATOM 1529 C CA . VAL A 1 200 ? -22.985 4.820 22.692 1.00 94.62 200 VAL A CA 1
ATOM 1530 C C . VAL A 1 200 ? -21.808 5.077 23.620 1.00 94.62 200 VAL A C 1
ATOM 1532 O O . VAL A 1 200 ? -21.164 6.123 23.528 1.00 94.62 200 VAL A O 1
ATOM 1535 N N . SER A 1 201 ? -21.506 4.102 24.469 1.00 95.00 201 SER A N 1
ATOM 1536 C CA . SER A 1 201 ? -20.322 4.065 25.325 1.00 95.00 201 SER A CA 1
ATOM 1537 C C . SER A 1 201 ? -19.232 3.207 24.679 1.00 95.00 201 SER A C 1
ATOM 1539 O O . SER A 1 201 ? -19.508 2.092 24.243 1.00 95.00 201 SER A O 1
ATOM 1541 N N . LEU A 1 202 ? -17.991 3.697 24.656 1.00 95.25 202 LEU A N 1
ATOM 1542 C CA . LEU A 1 202 ? -16.796 2.994 24.178 1.00 95.25 202 LEU A CA 1
ATOM 1543 C C . LEU A 1 202 ? -15.690 3.067 25.239 1.00 95.25 202 LEU A C 1
ATOM 1545 O O . LEU A 1 202 ? -15.320 4.156 25.677 1.00 95.25 202 LEU A O 1
ATOM 1549 N N . GLN A 1 203 ? -15.118 1.922 25.604 1.00 93.81 203 GLN A N 1
ATOM 1550 C CA . GLN A 1 203 ? -13.894 1.830 26.398 1.00 93.81 203 GLN A CA 1
ATOM 1551 C C . GLN A 1 203 ? -12.811 1.134 25.571 1.00 93.81 203 GLN A C 1
ATOM 1553 O O . GLN A 1 203 ? -12.845 -0.079 25.376 1.00 93.81 203 GLN A O 1
ATOM 1558 N N . LEU A 1 204 ? -11.814 1.893 25.120 1.00 92.75 204 LEU A N 1
ATOM 1559 C CA . LEU A 1 204 ? -10.695 1.326 24.375 1.00 92.75 204 LEU A CA 1
ATOM 1560 C C . LEU A 1 204 ? -9.839 0.427 25.283 1.00 92.75 204 LEU A C 1
ATOM 1562 O O . LEU A 1 204 ? -9.521 0.813 26.408 1.00 92.75 204 LEU A O 1
ATOM 1566 N N . CYS A 1 205 ? -9.472 -0.770 24.809 1.00 91.00 205 CYS A N 1
ATOM 1567 C CA . CYS A 1 205 ? -8.679 -1.770 25.543 1.00 91.00 205 CYS A CA 1
ATOM 1568 C C . CYS A 1 205 ? -9.250 -2.214 26.899 1.00 91.00 205 CYS A C 1
ATOM 1570 O O . CYS A 1 205 ? -8.585 -2.922 27.660 1.00 91.00 205 CYS A O 1
ATOM 1572 N N . GLY A 1 206 ? -10.493 -1.846 27.190 1.00 91.44 206 GLY A N 1
ATOM 1573 C CA . GLY A 1 206 ? -11.175 -2.139 28.436 1.00 91.44 206 GLY A CA 1
ATOM 1574 C C . GLY A 1 206 ? -12.631 -2.487 28.184 1.00 91.44 206 GLY A C 1
ATOM 1575 O O . GLY A 1 206 ? -13.074 -2.648 27.051 1.00 91.44 206 GLY A O 1
ATOM 1576 N N . THR A 1 207 ? -13.373 -2.638 29.269 1.00 93.88 207 THR A N 1
ATOM 1577 C CA . THR A 1 207 ? -14.812 -2.883 29.224 1.00 93.88 207 THR A CA 1
ATOM 1578 C C . THR A 1 207 ? -15.545 -1.640 29.693 1.00 93.88 207 THR A C 1
ATOM 1580 O O . THR A 1 207 ? -15.093 -0.989 30.640 1.00 93.88 207 THR A O 1
ATOM 1583 N N . VAL A 1 208 ? -16.687 -1.330 29.085 1.00 93.94 208 VAL A N 1
ATOM 1584 C CA . VAL A 1 208 ? -17.569 -0.283 29.606 1.00 93.94 208 VAL A CA 1
ATOM 1585 C C . VAL A 1 208 ? -17.996 -0.629 31.043 1.00 93.94 208 VAL A C 1
ATOM 1587 O O . VAL A 1 208 ? -18.066 -1.811 31.404 1.00 93.94 208 VAL A O 1
ATOM 1590 N N . PRO A 1 209 ? -18.259 0.363 31.909 1.00 87.25 209 PRO A N 1
ATOM 1591 C CA . PRO A 1 209 ? -18.618 0.096 33.296 1.00 87.25 209 PRO A CA 1
ATOM 1592 C C . PRO A 1 209 ? -19.889 -0.761 33.408 1.00 87.25 209 PRO A C 1
ATOM 1594 O O . PRO A 1 209 ? -20.948 -0.386 32.914 1.00 87.25 209 PRO A O 1
ATOM 1597 N N . ALA A 1 210 ? -19.824 -1.866 34.160 1.00 72.81 210 ALA A N 1
ATOM 1598 C CA . ALA A 1 210 ? -20.951 -2.795 34.351 1.00 72.81 210 ALA A CA 1
ATOM 1599 C C . ALA A 1 210 ? -22.206 -2.156 34.984 1.00 72.81 210 ALA A C 1
ATOM 1601 O O . ALA A 1 210 ? -23.295 -2.718 34.927 1.00 72.81 210 ALA A O 1
ATOM 1602 N N . LYS A 1 211 ? -22.060 -0.968 35.585 1.00 69.44 211 LYS A N 1
ATOM 1603 C CA . LYS A 1 211 ? -23.171 -0.183 36.139 1.00 69.44 211 LYS A CA 1
ATOM 1604 C C . LYS A 1 211 ? -24.094 0.401 35.061 1.00 69.44 211 LYS A C 1
ATOM 1606 O O . LYS A 1 211 ? -25.160 0.892 35.415 1.00 69.44 211 LYS A O 1
ATOM 1611 N N . GLU A 1 212 ? -23.695 0.393 33.786 1.00 69.50 212 GLU A N 1
ATOM 1612 C CA . GLU A 1 212 ? -24.532 0.908 32.696 1.00 69.50 212 GLU A CA 1
ATOM 1613 C C . GLU A 1 212 ? -25.657 -0.060 32.307 1.00 69.50 212 GLU A C 1
ATOM 1615 O O . GLU A 1 212 ? -26.781 0.401 32.116 1.00 69.50 212 GLU A O 1
ATOM 1620 N N . SER A 1 213 ? -25.371 -1.368 32.224 1.00 75.38 213 SER A N 1
ATOM 1621 C CA . SER A 1 213 ? -26.353 -2.443 32.002 1.00 75.38 213 SER A CA 1
ATOM 1622 C C . SER A 1 213 ? -25.704 -3.824 32.132 1.00 75.38 213 SER A C 1
ATOM 1624 O O . SER A 1 213 ? -24.544 -4.002 31.754 1.00 75.38 213 SER A O 1
ATOM 1626 N N . SER A 1 214 ? -26.463 -4.828 32.577 1.00 82.75 214 SER A N 1
ATOM 1627 C CA . SER A 1 214 ? -25.997 -6.227 32.618 1.00 82.75 214 SER A CA 1
ATOM 1628 C C . SER A 1 214 ? -25.759 -6.827 31.222 1.00 82.75 214 SER A C 1
ATOM 1630 O O . SER A 1 214 ? -24.872 -7.654 31.025 1.00 82.75 214 SER A O 1
ATOM 1632 N N . GLU A 1 215 ? -26.500 -6.329 30.237 1.00 87.88 215 GLU A N 1
ATOM 1633 C CA . GLU A 1 215 ? -26.524 -6.705 28.825 1.00 87.88 215 GLU A CA 1
ATOM 1634 C C . GLU A 1 215 ? -25.227 -6.323 28.094 1.00 87.88 215 GLU A C 1
ATOM 1636 O O . GLU A 1 215 ? -24.918 -6.866 27.035 1.00 87.88 215 GLU A O 1
ATOM 1641 N N . CYS A 1 216 ? -24.439 -5.418 28.680 1.00 91.62 216 CYS A N 1
ATOM 1642 C CA . CYS A 1 216 ? -23.136 -4.993 28.175 1.00 91.62 216 CYS A CA 1
ATOM 1643 C C . CYS A 1 216 ? -21.968 -5.524 29.018 1.00 91.62 216 CYS A C 1
ATOM 1645 O O . CYS A 1 216 ? -20.863 -4.983 28.971 1.00 91.62 216 CYS A O 1
ATOM 1647 N N . SER A 1 217 ? -22.183 -6.598 29.783 1.00 92.06 217 SER A N 1
ATOM 1648 C CA . SER A 1 217 ? -21.100 -7.271 30.502 1.00 92.06 217 SER A CA 1
ATOM 1649 C C . SER A 1 217 ? -20.002 -7.728 29.532 1.00 92.06 217 SER A C 1
ATOM 1651 O O . SER A 1 217 ? -20.280 -8.391 28.533 1.00 92.06 217 SER A O 1
ATOM 1653 N N . GLY A 1 218 ? -18.753 -7.334 29.804 1.00 92.00 218 GLY A N 1
ATOM 1654 C CA . GLY A 1 218 ? -17.592 -7.639 28.954 1.00 92.00 218 GLY A CA 1
ATOM 1655 C C . GLY A 1 218 ? -17.474 -6.802 27.671 1.00 92.00 218 GLY A C 1
ATOM 1656 O O . GLY A 1 218 ? -16.462 -6.899 26.967 1.00 92.00 218 GLY A O 1
ATOM 1657 N N . ALA A 1 219 ? -18.459 -5.951 27.375 1.00 95.38 219 ALA A N 1
ATOM 1658 C CA . ALA A 1 219 ? -18.484 -5.164 26.152 1.00 95.38 219 ALA A CA 1
ATOM 1659 C C . ALA A 1 219 ? -17.433 -4.045 26.178 1.00 95.38 219 ALA A C 1
ATOM 1661 O O . ALA A 1 219 ? -17.271 -3.357 27.185 1.00 95.38 219 ALA A O 1
ATOM 1662 N N . ALA A 1 220 ? -16.746 -3.835 25.057 1.00 95.12 220 ALA A N 1
ATOM 1663 C CA . ALA A 1 220 ? -15.950 -2.628 24.829 1.00 95.12 220 ALA A CA 1
ATOM 1664 C C . ALA A 1 220 ? -16.819 -1.492 24.274 1.00 95.12 220 ALA A C 1
ATOM 1666 O O . ALA A 1 220 ? -16.533 -0.325 24.530 1.00 95.12 220 ALA A O 1
ATOM 1667 N N . VAL A 1 221 ? -17.896 -1.837 23.556 1.00 95.81 221 VAL A N 1
ATOM 1668 C CA . VAL A 1 221 ? -18.857 -0.889 22.980 1.00 95.81 221 VAL A CA 1
ATOM 1669 C C . VAL A 1 221 ? -20.277 -1.281 23.376 1.00 95.81 221 VAL A C 1
ATOM 1671 O O . VAL A 1 221 ? -20.687 -2.425 23.179 1.00 95.81 221 VAL A O 1
ATOM 1674 N N . CYS A 1 222 ? -21.043 -0.333 23.909 1.00 94.62 222 CYS A N 1
ATOM 1675 C CA . CYS A 1 222 ? -22.416 -0.542 24.363 1.00 94.62 222 CYS A CA 1
ATOM 1676 C C . CYS A 1 222 ? -23.326 0.576 23.855 1.00 94.62 222 CYS A C 1
ATOM 1678 O O . CYS A 1 222 ? -22.999 1.751 24.002 1.00 94.62 222 CYS A O 1
ATOM 1680 N N . LEU A 1 223 ? -24.468 0.213 23.276 1.00 93.44 223 LEU A N 1
ATOM 1681 C CA . LEU A 1 223 ? -25.528 1.138 22.890 1.00 93.44 223 LEU A CA 1
ATOM 1682 C C . LEU A 1 223 ? -26.637 1.095 23.936 1.00 93.44 223 LEU A C 1
ATOM 1684 O O . LEU A 1 223 ? -27.210 0.037 24.178 1.00 93.44 223 LEU A O 1
ATOM 1688 N N . LYS A 1 224 ? -26.984 2.247 24.496 1.00 91.31 224 LYS A N 1
ATOM 1689 C CA . LYS A 1 224 ? -28.118 2.436 25.394 1.00 91.31 224 LYS A CA 1
ATOM 1690 C C . LYS A 1 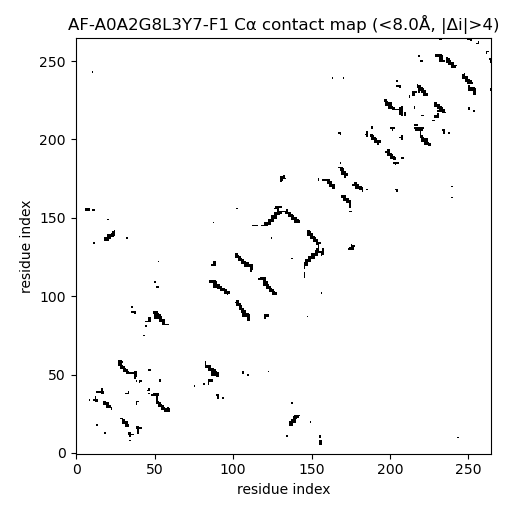224 ? -29.239 3.191 24.688 1.00 91.31 224 LYS A C 1
ATOM 1692 O O . LYS A 1 224 ? -29.006 4.237 24.084 1.00 91.31 224 LYS A O 1
ATOM 1697 N N . GLU A 1 225 ? -30.457 2.680 24.815 1.00 89.62 225 GLU A N 1
ATOM 1698 C CA . GLU A 1 225 ? -31.691 3.285 24.314 1.00 89.62 225 GLU A CA 1
ATOM 1699 C C . GLU A 1 225 ? -32.763 3.215 25.413 1.00 89.62 225 GLU A C 1
ATOM 1701 O O . GLU A 1 225 ? -33.348 2.166 25.691 1.00 89.62 225 GLU A O 1
ATOM 1706 N N . GLY A 1 226 ? -32.977 4.336 26.111 1.00 83.69 226 GLY A N 1
ATOM 1707 C CA . GLY A 1 226 ? -33.845 4.385 27.292 1.00 83.69 226 GLY A CA 1
ATOM 1708 C C . GLY A 1 226 ? -33.353 3.467 28.422 1.00 83.69 226 GLY A C 1
ATOM 1709 O O . GLY A 1 226 ? -32.290 3.699 29.001 1.00 83.69 226 GLY A O 1
ATOM 1710 N N . SER A 1 227 ? -34.146 2.443 28.754 1.00 83.12 227 SER A N 1
ATOM 1711 C CA . SER A 1 227 ? -33.807 1.402 29.737 1.00 83.12 227 SER A CA 1
ATOM 1712 C C . SER A 1 227 ? -33.142 0.166 29.128 1.00 83.12 227 SER A C 1
ATOM 1714 O O . SER A 1 227 ? -32.688 -0.693 29.877 1.00 83.12 227 SER A O 1
ATOM 1716 N N . SER A 1 228 ? -33.104 0.056 27.798 1.00 88.12 228 SER A N 1
ATOM 1717 C CA . SER A 1 228 ? -32.512 -1.086 27.101 1.00 88.12 228 SER A CA 1
ATOM 1718 C C . SER A 1 228 ? -31.056 -0.805 26.751 1.00 88.12 228 SER A C 1
ATOM 1720 O O . SER A 1 228 ? -30.692 0.333 26.440 1.00 88.12 228 SER A O 1
ATOM 1722 N N . ALA A 1 229 ? -30.231 -1.847 26.758 1.00 90.88 229 ALA A N 1
ATOM 1723 C CA . ALA A 1 229 ? -28.853 -1.773 26.302 1.00 90.88 229 ALA A CA 1
ATOM 1724 C C . ALA A 1 229 ? -28.501 -2.964 25.411 1.00 90.88 229 ALA A C 1
ATOM 1726 O O . ALA A 1 229 ? -29.020 -4.066 25.581 1.00 90.88 229 ALA A O 1
ATOM 1727 N N . VAL A 1 230 ? -27.610 -2.724 24.456 1.00 92.50 230 VAL A N 1
ATOM 1728 C CA . VAL A 1 230 ? -27.174 -3.691 23.453 1.00 92.50 230 VAL A CA 1
ATOM 1729 C C . VAL A 1 230 ? -25.653 -3.627 23.366 1.00 92.50 230 VAL A C 1
ATOM 1731 O O . VAL A 1 230 ? -25.086 -2.580 23.047 1.00 92.50 230 VAL A O 1
ATOM 1734 N N . SER A 1 231 ? -24.978 -4.746 23.634 1.00 94.44 231 SER A N 1
ATOM 1735 C CA . SER A 1 231 ? -23.537 -4.858 23.380 1.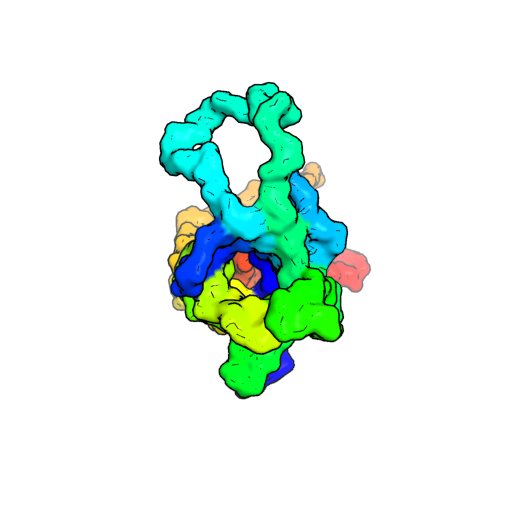00 94.44 231 SER A CA 1
ATOM 1736 C C . SER A 1 231 ? -23.285 -4.812 21.874 1.00 94.44 231 SER A C 1
ATOM 1738 O O . SER A 1 231 ? -23.868 -5.605 21.134 1.00 94.44 231 SER A O 1
ATOM 1740 N N . LEU A 1 232 ? -22.422 -3.906 21.417 1.00 94.88 232 LEU A N 1
ATOM 1741 C CA . LEU A 1 232 ? -22.016 -3.808 20.010 1.00 94.88 232 LEU A CA 1
ATOM 1742 C C . LEU A 1 232 ? -20.699 -4.545 19.729 1.00 94.88 232 LEU A C 1
ATOM 1744 O O . LEU A 1 232 ? -20.379 -4.795 18.574 1.00 94.88 232 LEU A O 1
ATOM 1748 N N . GLY A 1 233 ? -19.962 -4.943 20.768 1.00 95.25 233 GLY A N 1
ATOM 1749 C CA . GLY A 1 233 ? -18.729 -5.709 20.618 1.00 95.25 233 GLY A CA 1
ATOM 1750 C C . GLY A 1 233 ? -18.033 -5.985 21.947 1.00 95.25 233 GLY A C 1
ATOM 1751 O O . GLY A 1 233 ? -18.060 -5.167 22.872 1.00 95.25 233 GLY A O 1
ATOM 1752 N N . GLN A 1 234 ? -17.405 -7.153 22.049 1.00 94.69 234 GLN A N 1
ATOM 1753 C CA . GLN A 1 234 ? -16.744 -7.644 23.257 1.00 94.69 234 GLN A CA 1
ATOM 1754 C C . GLN A 1 234 ? -15.289 -7.196 23.315 1.00 94.69 234 GLN A C 1
ATOM 1756 O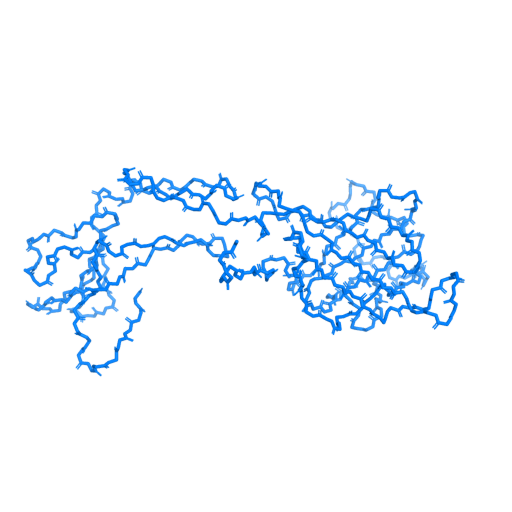 O . GLN A 1 234 ? -14.569 -7.274 22.319 1.00 94.69 234 GLN A O 1
ATOM 1761 N N . LYS A 1 235 ? -14.802 -6.840 24.508 1.00 92.50 235 LYS A N 1
ATOM 1762 C CA . LYS A 1 235 ? -13.381 -6.514 24.712 1.00 92.50 235 LYS A CA 1
ATOM 1763 C C . LYS A 1 235 ? -12.455 -7.665 24.314 1.00 92.50 235 LYS A C 1
ATOM 1765 O O . LYS A 1 235 ? -11.336 -7.429 23.872 1.00 92.50 235 LYS A O 1
ATOM 1770 N N . SER A 1 236 ? -12.895 -8.912 24.487 1.00 91.81 236 SER A N 1
ATOM 1771 C CA . SER A 1 236 ? -12.121 -10.109 24.124 1.00 91.81 236 SER A CA 1
ATOM 1772 C C . SER A 1 236 ? -11.889 -10.261 22.621 1.00 91.81 236 SER A C 1
ATOM 1774 O O . SER A 1 236 ? -10.963 -10.960 22.230 1.00 91.81 236 SER A O 1
ATOM 1776 N N . SER A 1 237 ? -12.711 -9.613 21.798 1.00 92.44 237 SER A N 1
ATOM 1777 C CA . SER A 1 237 ? -12.646 -9.668 20.336 1.00 92.44 237 SER A CA 1
ATOM 1778 C C . SER A 1 237 ? -11.901 -8.490 19.708 1.00 92.44 237 SER A C 1
ATOM 1780 O O . SER A 1 237 ? -11.975 -8.302 18.498 1.00 92.44 237 SER A O 1
ATOM 1782 N N . GLN A 1 238 ? -11.261 -7.658 20.534 1.00 90.81 238 GLN A N 1
ATOM 1783 C CA . GLN A 1 238 ? -10.573 -6.467 20.063 1.00 90.81 238 GLN A CA 1
ATOM 1784 C C . GLN A 1 238 ? -9.459 -6.839 19.087 1.00 90.81 238 GLN A C 1
ATOM 1786 O O . GLN A 1 238 ? -8.564 -7.612 19.431 1.00 90.81 238 GLN A O 1
ATOM 1791 N N . GLU A 1 239 ? -9.472 -6.206 17.924 1.00 89.06 239 GLU A N 1
ATOM 1792 C CA . GLU A 1 239 ? -8.461 -6.382 16.892 1.00 89.06 239 GLU A CA 1
ATOM 1793 C C . GLU A 1 239 ? -7.981 -5.013 16.404 1.00 89.06 239 GLU A C 1
ATOM 1795 O O . GLU A 1 239 ? -8.768 -4.081 16.233 1.00 89.06 239 GLU A O 1
ATOM 1800 N N . PHE A 1 240 ? -6.669 -4.875 16.223 1.00 86.69 240 PHE A N 1
ATOM 1801 C CA . PHE A 1 240 ? -6.068 -3.681 15.640 1.00 86.69 240 PHE A CA 1
ATOM 1802 C C . PHE A 1 240 ? -5.692 -3.954 14.192 1.00 86.69 240 PHE A C 1
ATOM 1804 O O . PHE A 1 240 ? -5.145 -5.004 13.870 1.00 86.69 240 PHE A O 1
ATOM 1811 N N . SER A 1 241 ? -5.924 -2.969 13.337 1.00 82.12 241 SER A N 1
ATOM 1812 C CA . SER A 1 241 ? -5.479 -2.971 11.948 1.00 82.12 241 SER A CA 1
ATOM 1813 C C . SER A 1 241 ? -4.954 -1.591 11.584 1.00 82.12 241 SER A C 1
ATOM 1815 O O . SER A 1 241 ? -5.429 -0.578 12.094 1.00 82.12 241 SER A O 1
ATOM 1817 N N . PHE A 1 242 ? -3.954 -1.532 10.711 1.00 79.44 242 PHE A N 1
ATOM 1818 C CA . PHE A 1 242 ? -3.419 -0.273 10.211 1.00 79.44 242 PHE A CA 1
ATOM 1819 C C . PHE A 1 242 ? -3.487 -0.271 8.691 1.00 79.44 242 PHE A C 1
ATOM 1821 O O . PHE A 1 242 ? -2.753 -1.005 8.034 1.00 79.44 242 PHE A O 1
ATOM 1828 N N . GLU A 1 243 ? -4.374 0.549 8.139 1.00 72.69 243 GLU A N 1
ATOM 1829 C CA . GLU A 1 243 ? -4.611 0.624 6.700 1.00 72.69 243 GLU A CA 1
ATOM 1830 C C . GLU A 1 243 ? -4.654 2.088 6.262 1.00 72.69 243 GLU A C 1
ATOM 1832 O O . GLU A 1 243 ? -5.285 2.930 6.903 1.00 72.69 243 GLU A O 1
ATOM 1837 N N . GLY A 1 244 ? -3.949 2.421 5.176 1.00 67.69 244 GLY A N 1
ATOM 1838 C CA . GLY A 1 244 ? -4.009 3.759 4.581 1.00 67.69 244 GLY A CA 1
ATOM 1839 C C . GLY A 1 244 ? -3.618 4.900 5.530 1.00 67.69 244 GLY A C 1
ATOM 1840 O O . GLY A 1 244 ? -4.183 5.987 5.433 1.00 67.69 244 GLY A O 1
ATOM 1841 N N . GLY A 1 245 ? -2.694 4.659 6.467 1.00 76.44 245 GLY A N 1
ATOM 1842 C CA . GLY A 1 245 ? -2.277 5.648 7.469 1.00 76.44 245 GLY A CA 1
ATOM 1843 C C . GLY A 1 245 ? -3.232 5.791 8.661 1.00 76.44 245 GLY A C 1
ATOM 1844 O O . GLY A 1 245 ? -3.021 6.653 9.509 1.00 76.44 245 GLY A O 1
ATOM 1845 N N . THR A 1 246 ? -4.282 4.970 8.734 1.00 83.00 246 THR A N 1
ATOM 1846 C CA . THR A 1 246 ? -5.279 5.005 9.807 1.00 83.00 246 THR A CA 1
ATOM 1847 C C . THR A 1 246 ? -5.158 3.760 10.672 1.00 83.00 246 THR A C 1
ATOM 1849 O O . THR A 1 246 ? -5.304 2.639 10.186 1.00 83.00 246 THR A O 1
ATOM 1852 N N . LEU A 1 247 ? -4.940 3.957 11.973 1.00 87.62 247 LEU A N 1
ATOM 1853 C CA . LEU A 1 247 ? -5.097 2.893 12.958 1.00 87.62 247 LEU A CA 1
ATOM 1854 C C . LEU A 1 247 ? -6.587 2.684 13.236 1.00 87.62 247 LEU A C 1
ATOM 1856 O O . LEU A 1 247 ? -7.276 3.594 13.700 1.00 87.62 247 LEU A O 1
ATOM 1860 N N . ARG A 1 248 ? -7.076 1.480 12.961 1.00 89.69 248 ARG A N 1
ATOM 1861 C CA . ARG A 1 248 ? -8.441 1.042 13.229 1.00 89.69 248 ARG A CA 1
ATOM 1862 C C . ARG A 1 248 ? -8.434 0.010 14.350 1.00 89.69 248 ARG A C 1
ATOM 1864 O O . ARG A 1 248 ? -7.560 -0.850 14.426 1.00 89.69 248 ARG A O 1
ATOM 1871 N N . VAL A 1 249 ? -9.452 0.097 15.199 1.00 90.81 249 VAL A N 1
ATOM 1872 C CA . VAL A 1 249 ? -9.752 -0.897 16.229 1.00 90.81 249 VAL A CA 1
ATOM 1873 C C . VAL A 1 249 ? -11.147 -1.431 15.958 1.00 90.81 249 VAL A C 1
ATOM 1875 O O . VAL A 1 249 ? -12.088 -0.642 15.875 1.00 90.81 249 VAL A O 1
ATOM 1878 N N . SER A 1 250 ? -11.272 -2.741 15.781 1.00 92.00 250 SER A N 1
ATOM 1879 C CA . SER A 1 250 ? -12.542 -3.433 15.557 1.00 92.00 250 SER 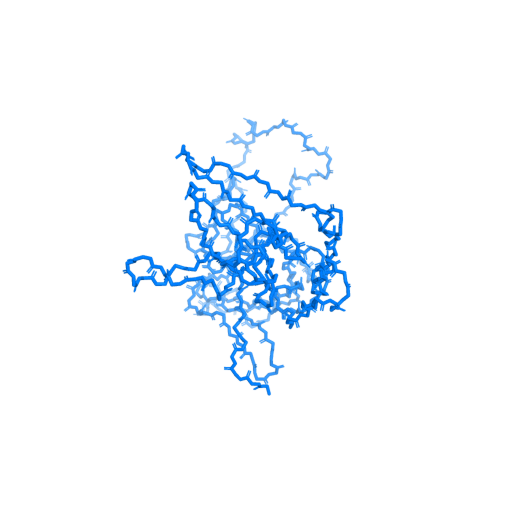A CA 1
ATOM 1880 C C . SER A 1 250 ? -12.924 -4.266 16.775 1.00 92.00 250 SER A C 1
ATOM 1882 O O . SER A 1 250 ? -12.075 -4.749 17.528 1.00 92.00 250 SER A O 1
ATOM 1884 N N . TYR A 1 251 ? -14.232 -4.423 16.966 1.00 94.06 251 TYR A N 1
ATOM 1885 C CA . TYR A 1 251 ? -14.822 -5.246 18.015 1.00 94.06 251 TYR A CA 1
ATOM 1886 C C . TYR A 1 251 ? -15.958 -6.069 17.412 1.00 94.06 251 TYR A C 1
ATOM 1888 O O . TYR A 1 251 ? -16.779 -5.556 16.660 1.00 94.06 251 TYR A O 1
ATOM 1896 N N . SER A 1 252 ? -16.039 -7.343 17.772 1.00 93.56 252 SER A N 1
ATOM 1897 C CA . SER A 1 252 ? -17.080 -8.268 17.325 1.00 93.56 252 SER A CA 1
ATOM 1898 C C . SER A 1 252 ? -17.718 -9.014 18.509 1.00 93.56 252 SER A C 1
ATOM 1900 O O . SER A 1 252 ? -17.503 -8.680 19.675 1.00 93.56 252 SER A O 1
ATOM 1902 N N . GLY A 1 253 ? -18.600 -9.983 18.247 1.00 93.00 253 GLY A N 1
ATOM 1903 C CA . GLY A 1 253 ? -19.248 -10.767 19.311 1.00 93.00 253 GLY A CA 1
ATOM 1904 C C . GLY A 1 253 ? -20.266 -9.991 20.162 1.00 93.00 253 GLY A C 1
ATOM 1905 O O . GLY A 1 253 ? -20.495 -10.343 21.318 1.00 93.00 253 GLY A O 1
ATOM 1906 N N . GLY A 1 254 ? -20.854 -8.924 19.614 1.00 92.31 254 GLY A N 1
ATOM 1907 C CA . GLY A 1 254 ? -21.957 -8.192 20.239 1.00 92.31 254 GLY A CA 1
ATOM 1908 C C . GLY A 1 254 ? -23.262 -9.000 20.333 1.00 92.31 254 GLY A C 1
ATOM 1909 O O . GLY A 1 254 ? -23.324 -10.191 20.031 1.00 92.31 254 GLY A O 1
ATOM 1910 N N . SER A 1 255 ? -24.329 -8.329 20.761 1.00 92.12 255 SER A N 1
ATOM 1911 C CA . SER A 1 255 ? -25.678 -8.901 20.848 1.00 92.12 255 SER A CA 1
ATOM 1912 C C . SER A 1 255 ? -26.282 -9.137 19.460 1.00 92.12 255 SER A C 1
ATOM 1914 O O . SER A 1 255 ? -25.887 -8.511 18.477 1.00 92.12 255 SER A O 1
ATOM 1916 N N . ALA A 1 256 ? -27.284 -10.016 19.381 1.00 88.62 256 ALA A N 1
ATOM 1917 C CA . ALA A 1 256 ? -27.977 -10.301 18.129 1.00 88.62 256 ALA A CA 1
ATOM 1918 C C . ALA A 1 256 ? -28.621 -9.037 17.536 1.00 88.62 256 ALA A C 1
ATOM 1920 O O . ALA A 1 256 ? -29.311 -8.284 18.227 1.00 88.62 256 ALA A O 1
ATOM 1921 N N . CYS A 1 257 ? -28.426 -8.820 16.235 1.00 82.19 257 CYS A N 1
ATOM 1922 C CA . CYS A 1 257 ? -29.035 -7.691 15.547 1.00 82.19 257 CYS A CA 1
ATOM 1923 C C . CYS A 1 257 ? -30.571 -7.867 15.482 1.00 82.19 257 CYS A C 1
ATOM 1925 O O . CYS A 1 257 ? -31.028 -8.956 15.122 1.00 82.19 257 CYS A O 1
ATOM 1927 N N . PRO A 1 258 ? -31.376 -6.807 15.710 1.00 71.44 258 PRO A N 1
ATOM 1928 C CA . PRO A 1 258 ? -32.847 -6.874 15.737 1.00 71.44 258 PRO A CA 1
ATOM 1929 C C . PRO A 1 258 ? -33.518 -7.432 14.468 1.00 71.44 258 PRO A C 1
ATOM 1931 O O . PRO A 1 258 ? -34.687 -7.806 14.503 1.00 71.44 258 PRO A O 1
ATOM 1934 N N . HIS A 1 259 ? -32.792 -7.502 13.344 1.00 69.88 259 HIS A N 1
ATOM 1935 C CA . HIS A 1 259 ? -33.306 -7.965 12.049 1.00 69.88 259 HIS A CA 1
ATOM 1936 C C . HIS A 1 259 ? -32.467 -9.066 11.378 1.00 69.88 259 HIS A C 1
ATOM 1938 O O . HIS A 1 259 ? -32.511 -9.215 10.159 1.00 69.88 259 HIS A O 1
ATOM 1944 N N . GLY A 1 260 ? -31.692 -9.847 12.139 1.00 51.25 260 GLY A N 1
ATOM 1945 C CA . GLY A 1 260 ? -31.045 -11.059 11.608 1.00 51.25 260 GLY A CA 1
ATOM 1946 C C . GLY A 1 260 ? -29.990 -10.832 10.514 1.00 51.25 260 GLY A C 1
ATOM 1947 O O . GLY A 1 260 ? -29.600 -11.779 9.837 1.00 51.25 260 GLY A O 1
ATOM 1948 N N . ARG A 1 261 ? -29.504 -9.599 10.329 1.00 50.19 261 ARG A N 1
ATOM 1949 C CA . ARG A 1 261 ? -28.335 -9.303 9.491 1.00 50.19 261 ARG A CA 1
ATOM 1950 C C . ARG A 1 261 ? -27.164 -8.951 10.395 1.00 50.19 261 ARG A C 1
ATOM 1952 O O . ARG A 1 261 ? -27.201 -7.906 11.037 1.00 50.19 261 ARG A O 1
ATOM 1959 N N . SER A 1 262 ? -26.154 -9.819 10.443 1.00 46.81 262 SER A N 1
ATOM 1960 C CA . SER A 1 262 ? -24.861 -9.506 11.056 1.00 46.81 262 SER A CA 1
ATOM 1961 C C . SER A 1 262 ? -24.264 -8.276 10.379 1.00 46.81 262 SER A C 1
ATOM 1963 O O . SER A 1 262 ? -23.919 -8.323 9.199 1.00 46.81 262 SER A O 1
ATOM 1965 N N . GLY A 1 263 ? -24.171 -7.176 11.121 1.00 44.69 263 GLY A N 1
ATOM 1966 C CA . GLY A 1 263 ? -23.360 -6.022 10.754 1.00 44.69 263 GLY A CA 1
ATOM 1967 C C . GLY A 1 263 ? -21.977 -6.161 11.379 1.00 44.69 263 GLY A C 1
ATOM 1968 O O . GLY A 1 263 ? -21.870 -6.456 12.567 1.00 44.69 263 GLY A O 1
ATOM 1969 N N . ILE A 1 264 ? -20.936 -5.975 10.574 1.00 41.16 264 ILE A N 1
ATOM 1970 C CA . ILE A 1 264 ? -19.556 -5.832 11.045 1.00 41.16 264 ILE A CA 1
ATOM 1971 C C . ILE A 1 264 ? -19.449 -4.400 11.588 1.00 41.16 264 ILE A C 1
ATOM 1973 O O . ILE A 1 264 ? -19.689 -3.453 10.835 1.00 41.16 264 ILE A O 1
ATOM 1977 N N . GLY A 1 265 ? -19.210 -4.270 12.894 1.00 40.66 265 GLY A N 1
ATOM 1978 C CA . GLY A 1 265 ? -18.977 -3.000 13.590 1.00 40.66 265 GLY A CA 1
ATOM 1979 C C . GLY A 1 265 ? -17.513 -2.596 13.569 1.00 40.66 265 GLY A C 1
ATOM 1980 O O . GLY A 1 265 ? -16.651 -3.503 13.577 1.00 40.66 265 GLY A O 1
#

InterPro domains:
  IPR000479 Cation-independent mannose-6-phosphate receptor repeat [PF00878] (120-258)
  IPR009011 Mannose-6-phosphate receptor binding domain superfamily [G3DSA:2.70.130.10] (1-160)
  IPR009011 Mannose-6-phosphate receptor binding domain superfamily [G3DSA:2.70.130.10] (166-263)
  IPR009011 Mannose-6-phosphate receptor binding domain superfamily [SSF50911] (4-159)
  IPR009011 Mannose-6-phosphate receptor binding domain superfamily [SSF50911] (165-261)
  IPR044865 MRH domain [PS51914] (1-160)
  IPR044865 MRH domain [PS51914] (167-265)

Secondary structure (DSSP, 8-state):
--TT-----GGG--SSS-EEE-BSSS--EEEEE-SSSPPPPPTT--PPTTEEEEEEET---S--TT--SS-SSSSTTS-S-PPPEEEEEEE-S--EE-TTS-EEEEEE--SBPSS-TTSBPEEEEEEEE--SS----EEEEEEETTEEEEEEEEGGGSPP-EE--SSSSEEEETTTTEEEE-HHHHTS-EEEEEETTEEEEE-TTS---TTS-GGGTTEEEEEEETTEEEEEEEGGG-EEEEETTEEEEE----PPPTTS-----

Radius of gyration: 26.11 Å; Cα contacts (8 Å, |Δi|>4): 576; chains: 1; bounding box: 60×53×70 Å

Organism: Stichopus japonicus (NCBI:txid307972)

Nearest PDB structures (foldseek):
  2v5p-assembly2_B  TM=5.478E-01  e=1.074E-17  Homo sapiens
  6um1-assembly1_A  TM=8.239E-01  e=2.069E-13  Bos taurus
  6um2-assembly1_A  TM=5.470E-01  e=9.285E-15  Bos taurus
  2v5n-assembly1_A  TM=8.978E-01  e=3.292E-10  Homo sapiens
  6v02-assembly1_A  TM=3.006E-01  e=6.401E-10  Homo sapiens

Foldseek 3Di:
DPPDDDFDPVVQADPDAFFWAAEPDPFPKIKTAGPPFDGDDDPPDDAPPQFRIKMFHPDPPPPPVPDPDDDPPPPVPPDPPRGDIWRQFHQDDDWDQDPVRKIKGKGADTAQDPVGNVGHAMEMEIEDQDAAQDQFGWYFYDDDPSYTYTYGYGLSSPDWDWDDPVPALWTAGRSHRDIDHCNVQQPDWDWDDPDVQKIKIAHRLFADDCVLDVLRVQARIWIGGPPDIWRAFGSVQWDWDADPNDIDIFGDDIDQDPPRDDDGD

Mean predicted aligned error: 12.18 Å